Protein AF-A0A090KUH0-F1 (afdb_monomer_lite)

Radius of gyration: 27.78 Å; chains: 1; bounding box: 54×41×96 Å

Sequence (218 aa):
MDINNLWNNLLSKGLSLGIPYDTIKLAKKVAYNLLAEDEDWTKSQLEEKKKTHGENFWITNNSEHCYCFYYTNTAFRNIQTINPSWPKDINKLKIFIIGEINLLYKTWYYYNKYQKLERESNEEHQKMRNELRSKKKSKFEKNQNGNKKNFKEKSDKRNRNNNYKEEMELFNRLQQYSRKTDTITFLKNAHKNRIDCLLSKIMQMLSYLVGVISFIKI

pLDDT: mean 76.11, std 16.21, range [40.81, 95.12]

Structure (mmCIF, N/CA/C/O backbone):
data_AF-A0A090KUH0-F1
#
_entry.id   AF-A0A090KUH0-F1
#
loop_
_atom_site.group_PDB
_atom_site.id
_atom_site.type_symbol
_atom_site.label_atom_id
_atom_site.label_alt_id
_atom_site.label_comp_id
_atom_site.label_asym_id
_atom_site.label_entity_id
_atom_site.label_seq_id
_atom_site.pdbx_PDB_ins_code
_atom_site.Cartn_x
_atom_site.Cartn_y
_atom_site.Cartn_z
_atom_site.occupancy
_atom_site.B_iso_or_equiv
_atom_site.auth_seq_id
_atom_site.auth_comp_id
_atom_site.auth_asym_id
_atom_site.auth_atom_id
_atom_site.pdbx_PDB_model_num
ATOM 1 N N . MET A 1 1 ? -0.957 15.818 -18.437 1.00 54.94 1 MET A N 1
ATOM 2 C CA . MET A 1 1 ? -1.158 14.368 -18.645 1.00 54.94 1 MET A CA 1
ATOM 3 C C . MET A 1 1 ? -1.509 13.771 -17.296 1.00 54.94 1 MET A C 1
ATOM 5 O O . MET A 1 1 ? -0.760 14.010 -16.360 1.00 54.94 1 MET A O 1
ATOM 9 N N . ASP A 1 2 ? -2.650 13.093 -17.177 1.00 75.81 2 ASP A N 1
ATOM 10 C CA . ASP A 1 2 ? -3.046 12.411 -15.936 1.00 75.81 2 ASP A CA 1
ATOM 11 C C . ASP A 1 2 ? -1.987 11.370 -15.532 1.00 75.81 2 ASP A C 1
ATOM 13 O O . ASP A 1 2 ? -1.435 10.663 -16.382 1.00 75.81 2 ASP A O 1
ATOM 17 N N . ILE A 1 3 ? -1.688 11.303 -14.237 1.00 75.50 3 ILE A N 1
ATOM 18 C CA . ILE A 1 3 ? -0.659 10.442 -13.668 1.00 75.50 3 ILE A CA 1
ATOM 19 C C . ILE A 1 3 ? -0.967 8.955 -13.870 1.00 75.50 3 ILE A C 1
ATOM 21 O O . ILE A 1 3 ? -0.060 8.172 -14.155 1.00 75.50 3 ILE A O 1
ATOM 25 N N . ASN A 1 4 ? -2.247 8.575 -13.839 1.00 79.75 4 ASN A N 1
ATOM 26 C CA . ASN A 1 4 ? -2.672 7.204 -14.118 1.00 79.75 4 ASN A CA 1
ATOM 27 C C . ASN A 1 4 ? -2.435 6.842 -15.592 1.00 79.75 4 ASN A C 1
ATOM 29 O O . ASN A 1 4 ? -1.947 5.754 -15.909 1.00 79.75 4 ASN A O 1
ATOM 33 N N . ASN A 1 5 ? -2.706 7.780 -16.504 1.00 83.69 5 ASN A N 1
ATOM 34 C CA . ASN A 1 5 ? -2.414 7.615 -17.927 1.00 83.69 5 ASN A CA 1
ATOM 35 C C . ASN A 1 5 ? -0.907 7.524 -18.193 1.00 83.69 5 ASN A C 1
ATOM 37 O O . ASN A 1 5 ? -0.473 6.682 -18.980 1.00 83.69 5 ASN A O 1
ATOM 41 N N . LEU A 1 6 ? -0.094 8.340 -17.515 1.00 85.50 6 LEU A N 1
ATOM 42 C CA . LEU A 1 6 ? 1.363 8.238 -17.588 1.00 85.50 6 LEU A CA 1
ATOM 43 C C . LEU A 1 6 ? 1.841 6.860 -17.114 1.00 85.50 6 LEU A C 1
ATOM 45 O O . LEU A 1 6 ? 2.583 6.193 -17.832 1.00 85.50 6 LEU A O 1
ATOM 49 N N . TRP A 1 7 ? 1.372 6.405 -15.953 1.00 89.00 7 TRP A N 1
ATOM 50 C CA . TRP A 1 7 ? 1.707 5.094 -15.402 1.00 89.00 7 TRP A CA 1
ATOM 51 C C . TRP A 1 7 ? 1.364 3.948 -16.360 1.00 89.00 7 TRP A C 1
ATOM 53 O O . TRP A 1 7 ? 2.219 3.118 -16.680 1.00 89.00 7 TRP A O 1
ATOM 63 N N . ASN A 1 8 ? 0.136 3.928 -16.881 1.00 88.31 8 ASN A N 1
ATOM 64 C CA . ASN A 1 8 ? -0.312 2.900 -17.817 1.00 88.31 8 ASN A CA 1
ATOM 65 C C . ASN A 1 8 ? 0.517 2.896 -19.106 1.00 88.31 8 ASN A C 1
ATOM 67 O O . ASN A 1 8 ? 0.916 1.828 -19.581 1.00 88.31 8 ASN A O 1
ATOM 71 N N . ASN A 1 9 ? 0.843 4.079 -19.629 1.00 90.75 9 ASN A N 1
ATOM 72 C CA . ASN A 1 9 ? 1.688 4.219 -20.809 1.00 90.75 9 ASN A CA 1
ATOM 73 C C . ASN A 1 9 ? 3.118 3.732 -20.555 1.00 90.75 9 ASN A C 1
ATOM 75 O O . ASN A 1 9 ? 3.675 3.014 -21.385 1.00 90.75 9 ASN A O 1
ATOM 79 N N . LEU A 1 10 ? 3.709 4.069 -19.407 1.00 91.31 10 LEU A N 1
ATOM 80 C CA . LEU A 1 10 ? 5.048 3.616 -19.027 1.00 91.31 10 LEU A CA 1
ATOM 81 C C . LEU A 1 10 ? 5.114 2.097 -18.864 1.00 91.31 10 LEU A C 1
ATOM 83 O O . LEU A 1 10 ? 6.053 1.478 -19.357 1.00 91.31 10 LEU A O 1
ATOM 87 N N . LEU A 1 11 ? 4.110 1.482 -18.239 1.00 91.81 11 LEU A N 1
ATOM 88 C CA . LEU A 1 11 ? 4.031 0.026 -18.113 1.00 91.81 11 LEU A CA 1
ATOM 89 C C . LEU A 1 11 ? 3.843 -0.667 -19.467 1.00 91.81 11 LEU A C 1
ATOM 91 O O . LEU A 1 11 ? 4.476 -1.691 -19.727 1.00 91.81 11 LEU A O 1
ATOM 95 N N . SER A 1 12 ? 3.008 -0.103 -20.346 1.00 90.69 12 SER A N 1
ATOM 96 C CA . SER A 1 12 ? 2.827 -0.612 -21.710 1.00 90.69 12 SER A CA 1
ATOM 97 C C . SER A 1 12 ? 4.127 -0.541 -22.510 1.00 90.69 12 SER A C 1
ATOM 99 O O . SER A 1 12 ? 4.498 -1.497 -23.190 1.00 90.69 12 SER A O 1
ATOM 101 N N . LYS A 1 13 ? 4.869 0.565 -22.392 1.00 90.31 13 LYS A N 1
ATOM 102 C CA . LYS A 1 13 ? 6.195 0.688 -23.002 1.00 90.31 13 LYS A CA 1
ATOM 103 C C . LYS A 1 13 ? 7.190 -0.279 -22.362 1.00 90.31 13 LYS A C 1
ATOM 105 O O . LYS A 1 13 ? 7.912 -0.949 -23.088 1.00 90.31 13 LYS A O 1
ATOM 110 N N . GLY A 1 14 ? 7.182 -0.440 -21.041 1.00 88.25 14 GLY A N 1
ATOM 111 C CA . GLY A 1 14 ? 8.014 -1.415 -20.331 1.00 88.25 14 GLY A CA 1
ATOM 112 C C . GLY A 1 14 ? 7.879 -2.837 -20.886 1.00 88.25 14 GLY A C 1
ATOM 113 O O . GLY A 1 14 ? 8.891 -3.503 -21.101 1.00 88.25 14 GLY A O 1
ATOM 114 N N . LEU A 1 15 ? 6.652 -3.256 -21.216 1.00 89.44 15 LEU A N 1
ATOM 115 C CA . LEU A 1 15 ? 6.383 -4.526 -21.898 1.00 89.44 15 LEU A CA 1
ATOM 116 C C . LEU A 1 15 ? 7.101 -4.613 -23.253 1.00 89.44 15 LEU A C 1
ATOM 118 O O . LEU A 1 15 ? 7.852 -5.554 -23.495 1.00 89.44 15 LEU A O 1
ATOM 122 N N . SER A 1 16 ? 6.923 -3.604 -24.114 1.00 87.75 16 SER A N 1
ATOM 123 C CA . SER A 1 16 ? 7.575 -3.556 -25.436 1.00 87.75 16 SER A CA 1
ATOM 124 C C . SER A 1 16 ? 9.107 -3.530 -25.359 1.00 87.75 16 SER A C 1
ATOM 126 O O . SER A 1 16 ? 9.789 -3.879 -26.316 1.00 87.75 16 SER A O 1
ATOM 128 N N . LEU A 1 17 ? 9.651 -3.141 -24.205 1.00 86.75 17 LEU A N 1
ATOM 129 C CA . LEU A 1 17 ? 11.082 -3.054 -23.937 1.00 86.75 17 LEU A CA 1
ATOM 130 C C . LEU A 1 17 ? 11.645 -4.321 -23.271 1.00 86.75 17 LEU A C 1
ATOM 132 O O . LEU A 1 17 ? 12.836 -4.363 -22.953 1.00 86.75 17 LEU A O 1
ATOM 136 N N . GLY A 1 18 ? 10.829 -5.364 -23.093 1.00 87.38 18 GLY A N 1
ATOM 137 C CA . GLY A 1 18 ? 11.257 -6.678 -22.612 1.00 87.38 18 GLY A CA 1
ATOM 138 C C . GLY A 1 18 ? 11.123 -6.896 -21.103 1.00 87.38 18 GLY A C 1
ATOM 139 O O . GLY A 1 18 ? 11.719 -7.833 -20.579 1.00 87.38 18 GLY A O 1
ATOM 140 N N . ILE A 1 19 ? 10.362 -6.060 -20.386 1.00 92.44 19 ILE A N 1
ATOM 141 C CA . ILE A 1 19 ? 9.959 -6.385 -19.009 1.00 92.44 19 ILE A CA 1
ATOM 142 C C . ILE A 1 19 ? 8.863 -7.465 -19.073 1.00 92.44 19 ILE A C 1
ATOM 144 O O . ILE A 1 19 ? 7.877 -7.269 -19.788 1.00 92.44 19 ILE A O 1
ATOM 148 N N . PRO A 1 20 ? 8.988 -8.581 -18.327 1.00 94.62 20 PRO A N 1
ATOM 149 C CA . PRO A 1 20 ? 8.014 -9.665 -18.362 1.00 94.62 20 PRO A CA 1
ATOM 150 C C . PRO A 1 20 ? 6.588 -9.202 -18.053 1.00 94.62 20 PRO A C 1
ATOM 152 O O . PRO A 1 20 ? 6.346 -8.406 -17.140 1.00 94.62 20 PRO A O 1
ATOM 155 N N . TYR A 1 21 ? 5.625 -9.759 -18.785 1.00 94.06 21 TYR A N 1
ATOM 156 C CA . TYR A 1 21 ? 4.211 -9.418 -18.645 1.00 94.06 21 TYR A CA 1
ATOM 157 C C . TYR A 1 21 ? 3.672 -9.657 -17.230 1.00 94.06 21 TYR A C 1
ATOM 159 O O . TYR A 1 21 ? 2.949 -8.813 -16.699 1.00 94.06 21 TYR A O 1
ATOM 167 N N . ASP A 1 22 ? 4.064 -10.759 -16.590 1.00 94.12 22 ASP A N 1
ATOM 168 C CA . ASP A 1 22 ? 3.635 -11.073 -15.225 1.00 94.12 22 ASP A CA 1
ATOM 169 C C . ASP A 1 22 ? 4.145 -10.043 -14.215 1.00 94.12 22 ASP A C 1
ATOM 171 O O . ASP A 1 22 ? 3.408 -9.627 -13.322 1.00 94.12 22 ASP A O 1
ATOM 175 N N . THR A 1 23 ? 5.364 -9.536 -14.403 1.00 93.44 23 THR A N 1
ATOM 176 C CA . THR A 1 23 ? 5.900 -8.435 -13.597 1.00 93.44 23 THR A CA 1
ATOM 177 C C . THR A 1 23 ? 5.060 -7.170 -13.787 1.00 93.44 23 THR A C 1
ATOM 179 O O . THR A 1 23 ? 4.613 -6.573 -12.809 1.00 93.44 23 THR A O 1
ATOM 182 N N . ILE A 1 24 ? 4.747 -6.792 -15.030 1.00 92.50 24 ILE A N 1
ATOM 183 C CA . ILE A 1 24 ? 3.871 -5.643 -15.313 1.00 92.50 24 ILE A CA 1
ATOM 184 C C . ILE A 1 24 ? 2.483 -5.820 -14.674 1.00 92.50 24 ILE A C 1
ATOM 186 O O . ILE A 1 24 ? 1.943 -4.871 -14.099 1.00 92.50 24 ILE A O 1
ATOM 190 N N . LYS A 1 25 ? 1.911 -7.030 -14.712 1.00 93.94 25 LYS A N 1
ATOM 191 C CA . LYS A 1 25 ? 0.640 -7.352 -14.046 1.00 93.94 25 LYS A CA 1
ATOM 192 C C . LYS A 1 25 ? 0.696 -7.121 -12.537 1.00 93.94 25 LYS A C 1
ATOM 194 O O . LYS A 1 25 ? -0.260 -6.572 -11.991 1.00 93.94 25 LYS A O 1
ATOM 199 N N . LEU A 1 26 ? 1.787 -7.496 -11.864 1.00 93.31 26 LEU A N 1
ATOM 200 C CA . LEU A 1 26 ? 1.946 -7.248 -10.425 1.00 93.31 26 LEU A CA 1
ATOM 201 C C . LEU A 1 26 ? 1.923 -5.749 -10.107 1.00 93.31 26 LEU A C 1
ATOM 203 O O . LEU A 1 26 ? 1.206 -5.333 -9.198 1.00 93.31 26 LEU A O 1
ATOM 207 N N . ALA A 1 27 ? 2.643 -4.936 -10.884 1.00 91.44 27 ALA A N 1
ATOM 208 C CA . ALA A 1 27 ? 2.658 -3.485 -10.709 1.00 91.44 27 ALA A CA 1
ATOM 209 C C . ALA A 1 27 ? 1.260 -2.868 -10.903 1.00 91.44 27 ALA A C 1
ATOM 211 O O . ALA A 1 27 ? 0.811 -2.078 -10.071 1.00 91.44 27 ALA A O 1
ATOM 212 N N . LYS A 1 28 ? 0.536 -3.283 -11.957 1.00 91.06 28 LYS A N 1
ATOM 213 C CA . LYS A 1 28 ? -0.855 -2.856 -12.198 1.00 91.06 28 LYS A CA 1
ATOM 214 C C . LYS A 1 28 ? -1.779 -3.248 -11.052 1.00 91.06 28 LYS A C 1
ATOM 216 O O . LYS A 1 28 ? -2.569 -2.426 -10.607 1.00 91.06 28 LYS A O 1
ATOM 221 N N . LYS A 1 29 ? -1.659 -4.484 -10.560 1.00 92.00 29 LYS A N 1
ATOM 222 C CA . LYS A 1 29 ? -2.475 -4.999 -9.456 1.00 92.00 29 LYS A CA 1
ATOM 223 C C . LYS A 1 29 ? -2.309 -4.158 -8.192 1.00 92.00 29 LYS A C 1
ATOM 225 O O . LYS A 1 29 ? -3.306 -3.815 -7.569 1.00 92.00 29 LYS A O 1
ATOM 230 N N . VAL A 1 30 ? -1.074 -3.821 -7.814 1.00 90.38 30 VAL A N 1
ATOM 231 C CA . VAL A 1 30 ? -0.824 -2.996 -6.621 1.00 90.38 30 VAL A CA 1
ATOM 232 C C . VAL A 1 30 ? -1.420 -1.599 -6.794 1.00 90.38 30 VAL A C 1
ATOM 234 O O . VAL A 1 30 ? -2.179 -1.169 -5.933 1.00 90.38 30 VAL A O 1
ATOM 237 N N . ALA A 1 31 ? -1.150 -0.930 -7.919 1.00 87.62 31 ALA A N 1
ATOM 238 C CA . ALA A 1 31 ? -1.683 0.406 -8.188 1.00 87.62 31 ALA A CA 1
ATOM 239 C C . ALA A 1 31 ? -3.223 0.435 -8.196 1.00 87.62 31 ALA A C 1
ATOM 241 O O . ALA A 1 31 ? -3.824 1.301 -7.572 1.00 87.62 31 ALA A O 1
ATOM 242 N N . TYR A 1 32 ? -3.868 -0.544 -8.837 1.00 87.56 32 TYR A N 1
ATOM 243 C CA . TYR A 1 32 ? -5.328 -0.646 -8.856 1.00 87.56 32 TYR A CA 1
ATOM 244 C C . TYR A 1 32 ? -5.923 -0.838 -7.455 1.00 87.56 32 TYR A C 1
ATOM 246 O O . TYR A 1 32 ? -6.888 -0.174 -7.100 1.00 87.56 32 TYR A O 1
ATOM 254 N N . ASN A 1 33 ? -5.333 -1.706 -6.628 1.00 86.75 33 ASN A N 1
ATOM 255 C CA . ASN A 1 33 ? -5.853 -1.944 -5.280 1.00 86.75 33 ASN A CA 1
ATOM 256 C C . ASN A 1 33 ? -5.684 -0.731 -4.357 1.00 86.75 33 ASN A C 1
ATOM 258 O O . ASN A 1 33 ? -6.528 -0.509 -3.497 1.00 86.75 33 ASN A O 1
ATOM 262 N N . LEU A 1 34 ? -4.615 0.051 -4.531 1.00 85.00 34 LEU A N 1
ATOM 263 C CA . LEU A 1 34 ? -4.444 1.318 -3.814 1.00 85.00 34 LEU A CA 1
ATOM 264 C C . LEU A 1 34 ? -5.497 2.340 -4.248 1.00 85.00 34 LEU A C 1
ATOM 266 O O . LEU A 1 34 ? -6.081 3.000 -3.399 1.00 85.00 34 LEU A O 1
ATOM 270 N N . LEU A 1 35 ? -5.788 2.422 -5.550 1.00 83.19 35 LEU A N 1
ATOM 271 C CA . LEU A 1 35 ? -6.861 3.275 -6.059 1.00 83.19 35 LEU A CA 1
ATOM 272 C C . LEU A 1 35 ? -8.224 2.876 -5.470 1.00 83.19 35 LEU A C 1
ATOM 274 O O . LEU A 1 35 ? -8.955 3.735 -4.989 1.00 83.19 35 LEU A O 1
ATOM 278 N N . ALA A 1 36 ? -8.535 1.579 -5.446 1.00 84.19 36 ALA A N 1
ATOM 279 C CA . ALA A 1 36 ? -9.772 1.071 -4.855 1.00 84.19 36 ALA A CA 1
ATOM 280 C C . ALA A 1 36 ? -9.864 1.369 -3.344 1.00 84.19 36 ALA A C 1
ATOM 282 O O . ALA A 1 36 ? -10.909 1.807 -2.868 1.00 84.19 36 ALA A O 1
ATOM 283 N N . GLU A 1 37 ? -8.768 1.199 -2.587 1.00 81.31 37 GLU A N 1
ATOM 284 C CA . GLU A 1 37 ? -8.715 1.577 -1.163 1.00 81.31 37 GLU A CA 1
ATOM 285 C C . GLU A 1 37 ? -9.026 3.068 -0.966 1.00 81.31 37 GLU A C 1
ATOM 287 O O . GLU A 1 37 ? -9.749 3.449 -0.042 1.00 81.31 37 GLU A O 1
ATOM 292 N N . ASP A 1 38 ? -8.491 3.914 -1.841 1.00 77.00 38 ASP A N 1
ATOM 293 C CA . ASP A 1 38 ? -8.691 5.354 -1.787 1.00 77.00 38 ASP A CA 1
ATOM 294 C C . ASP A 1 38 ? -10.138 5.747 -2.085 1.00 77.00 38 ASP A C 1
ATOM 296 O O . ASP A 1 38 ? -10.695 6.599 -1.390 1.00 77.00 38 ASP A O 1
ATOM 300 N N . GLU A 1 39 ? -10.759 5.119 -3.082 1.00 77.69 39 GLU A N 1
ATOM 301 C CA . GLU A 1 39 ? -12.171 5.312 -3.418 1.00 77.69 39 GLU A CA 1
ATOM 302 C C . GLU A 1 39 ? -13.091 4.904 -2.260 1.00 77.69 39 GLU A C 1
ATOM 304 O O . GLU A 1 39 ? -14.012 5.645 -1.906 1.00 77.69 39 GLU A O 1
ATOM 309 N N . ASP A 1 40 ? -12.828 3.764 -1.621 1.00 81.62 40 ASP A N 1
ATOM 310 C CA . ASP A 1 40 ? -13.631 3.279 -0.493 1.00 81.62 40 ASP A CA 1
ATOM 311 C C . ASP A 1 40 ? -13.478 4.161 0.753 1.00 81.62 40 ASP A C 1
ATOM 313 O O . ASP A 1 40 ? -14.464 4.479 1.432 1.00 81.62 40 ASP A O 1
ATOM 317 N N . TRP A 1 41 ? -12.257 4.624 1.034 1.00 79.88 41 TRP A N 1
ATOM 318 C CA . TRP A 1 41 ? -12.020 5.610 2.088 1.00 79.88 41 TRP A CA 1
ATOM 319 C C . TRP A 1 41 ? -12.766 6.919 1.804 1.00 79.88 41 TRP A C 1
ATOM 321 O O . TRP A 1 41 ? -13.424 7.465 2.690 1.00 79.88 41 TRP A O 1
ATOM 331 N N . THR A 1 42 ? -12.729 7.382 0.553 1.00 73.25 42 THR A N 1
ATOM 332 C CA . THR A 1 42 ? -13.419 8.599 0.108 1.00 73.25 42 THR A CA 1
ATOM 333 C C . THR A 1 42 ? -14.922 8.501 0.335 1.00 73.25 42 THR A C 1
ATOM 335 O O . THR A 1 42 ? -15.508 9.396 0.942 1.00 73.25 42 THR A O 1
ATOM 338 N N . LYS A 1 43 ? -15.548 7.394 -0.087 1.00 79.88 43 LYS A N 1
ATOM 339 C CA . LYS A 1 43 ? -16.977 7.132 0.150 1.00 79.88 43 LYS A CA 1
ATOM 340 C C . LYS A 1 43 ? -17.312 7.175 1.639 1.00 79.88 43 LYS A C 1
ATOM 342 O O . LYS A 1 43 ? -18.262 7.848 2.029 1.00 79.88 43 LYS A O 1
ATOM 347 N N . SER A 1 44 ? -16.487 6.536 2.468 1.00 79.88 44 SER A N 1
ATOM 348 C CA . SER A 1 44 ? -16.679 6.503 3.923 1.00 79.88 44 SER A CA 1
ATOM 349 C C . SER A 1 44 ? -16.633 7.906 4.546 1.00 79.88 44 SER A C 1
ATOM 351 O O . SER A 1 44 ? -17.475 8.249 5.373 1.00 79.88 44 SER A O 1
ATOM 353 N N . GLN A 1 45 ? -15.684 8.748 4.122 1.00 73.88 45 GLN A N 1
ATOM 354 C CA . GLN A 1 45 ? -15.579 10.135 4.591 1.00 73.88 45 GLN A CA 1
ATOM 355 C C . GLN A 1 45 ? -16.751 11.006 4.125 1.00 73.88 45 GLN A C 1
ATOM 357 O O . GLN A 1 45 ? -17.243 11.839 4.888 1.00 73.88 45 GLN A O 1
ATOM 362 N N . LEU A 1 46 ? -17.233 10.804 2.895 1.00 74.69 46 LEU A N 1
ATOM 363 C CA . LEU A 1 46 ? -18.422 11.494 2.391 1.00 74.69 46 LEU A CA 1
ATOM 364 C C . LEU A 1 46 ? -19.663 11.119 3.207 1.00 74.69 46 LEU A C 1
ATOM 366 O O . LEU A 1 46 ? -20.431 12.002 3.578 1.00 74.69 46 LEU A O 1
ATOM 370 N N . GLU A 1 47 ? -19.858 9.837 3.518 1.00 80.94 47 GLU A N 1
ATOM 371 C CA . GLU A 1 47 ? -20.969 9.380 4.360 1.00 80.94 47 GLU A CA 1
ATOM 372 C C . GLU A 1 47 ? -20.917 9.965 5.773 1.00 80.94 47 GLU A C 1
ATOM 374 O O . GLU A 1 47 ? -21.947 10.379 6.306 1.00 80.94 47 GLU A O 1
ATOM 379 N N . GLU A 1 48 ? -19.732 10.023 6.382 1.00 78.94 48 GLU A N 1
ATOM 380 C CA . GLU A 1 48 ? -19.540 10.626 7.701 1.00 78.94 48 GLU A CA 1
ATOM 381 C C . GLU A 1 48 ? -19.905 12.115 7.684 1.00 78.94 48 GLU A C 1
ATOM 383 O O . GLU A 1 48 ? -20.735 12.564 8.474 1.00 78.94 48 GLU A O 1
ATOM 388 N N . LYS A 1 49 ? -19.380 12.868 6.712 1.00 74.31 49 LYS A N 1
ATOM 389 C CA . LYS A 1 49 ? -19.697 14.291 6.556 1.00 74.31 49 LYS A CA 1
ATOM 390 C C . LYS A 1 49 ? -21.181 14.533 6.262 1.00 74.31 49 LYS A C 1
ATOM 392 O O . LYS A 1 49 ? -21.752 15.449 6.854 1.00 74.31 49 LYS A O 1
ATOM 397 N N . LYS A 1 50 ? -21.830 13.688 5.447 1.00 79.81 50 LYS A N 1
ATOM 398 C CA . LYS A 1 50 ? -23.292 13.725 5.238 1.00 79.81 50 LYS A CA 1
ATOM 399 C C . LYS A 1 50 ? -24.054 13.544 6.552 1.00 79.81 50 LYS A C 1
ATOM 401 O O . LYS A 1 50 ? -25.009 14.272 6.800 1.00 79.81 50 LYS A O 1
ATOM 406 N N . LYS A 1 51 ? -23.644 12.596 7.403 1.00 81.94 51 LYS A N 1
ATOM 407 C CA . LYS A 1 51 ? -24.293 12.362 8.706 1.00 81.94 51 LYS A CA 1
ATOM 408 C C . LYS A 1 51 ? -24.138 13.553 9.649 1.00 81.94 51 LYS A C 1
ATOM 410 O O . LYS A 1 51 ? -25.079 13.876 10.365 1.00 81.94 51 LYS A O 1
ATOM 415 N N . THR A 1 52 ? -22.974 14.197 9.656 1.00 78.00 52 THR A N 1
ATOM 416 C CA . THR A 1 52 ? -22.684 15.308 10.576 1.00 78.00 52 THR A CA 1
ATOM 417 C C . THR A 1 52 ? -23.290 16.636 10.124 1.00 78.00 52 THR A C 1
ATOM 419 O O . THR A 1 52 ? -23.715 17.424 10.964 1.00 78.00 52 THR A O 1
ATOM 422 N N . HIS A 1 53 ? -23.329 16.899 8.817 1.00 76.19 53 HIS A N 1
ATOM 423 C CA . HIS A 1 53 ? -23.645 18.225 8.271 1.00 76.19 53 HIS A CA 1
ATOM 424 C C . HIS A 1 53 ? -24.871 18.244 7.338 1.00 76.19 53 HIS A C 1
ATOM 426 O O . HIS A 1 53 ? -25.220 19.295 6.805 1.00 76.19 53 HIS A O 1
ATOM 432 N N . GLY A 1 54 ? -25.539 17.102 7.148 1.00 76.50 54 GLY A N 1
ATOM 433 C CA . GLY A 1 54 ? -26.681 16.951 6.247 1.00 76.50 54 GLY A CA 1
ATOM 434 C C . GLY A 1 54 ? -26.280 16.723 4.785 1.00 76.50 54 GLY A C 1
ATOM 435 O O . GLY A 1 54 ? -25.115 16.818 4.403 1.00 76.50 54 GLY A O 1
ATOM 436 N N . GLU A 1 55 ? -27.263 16.418 3.936 1.00 74.00 55 GLU A N 1
ATOM 437 C CA . GLU A 1 55 ? -27.032 16.042 2.531 1.00 74.00 55 GLU A CA 1
ATOM 438 C C . GLU A 1 55 ? -26.482 17.168 1.649 1.00 74.00 55 GLU A C 1
ATOM 440 O O . GLU A 1 55 ? -25.969 16.883 0.574 1.00 74.00 55 GLU A O 1
ATOM 445 N N . ASN A 1 56 ? -26.551 18.424 2.099 1.00 69.31 56 ASN A N 1
ATOM 446 C CA . ASN A 1 56 ? -26.144 19.610 1.338 1.00 69.31 56 ASN A CA 1
ATOM 447 C C . ASN A 1 56 ? -24.871 20.273 1.882 1.00 69.31 56 ASN A C 1
ATOM 449 O O . ASN A 1 56 ? -24.609 21.437 1.581 1.00 69.31 56 ASN A O 1
ATOM 453 N N . PHE A 1 57 ? -24.061 19.546 2.660 1.00 68.75 57 PHE A N 1
ATOM 454 C CA . PHE A 1 57 ? -22.885 20.120 3.323 1.00 68.75 57 PHE A CA 1
ATOM 455 C C . PHE A 1 57 ? -21.858 20.737 2.360 1.00 68.75 57 PHE A C 1
ATOM 457 O O . PHE A 1 57 ? -21.133 21.653 2.737 1.00 68.75 57 PHE A O 1
ATOM 464 N N . TRP A 1 58 ? -21.821 20.267 1.111 1.00 61.06 58 TRP A N 1
ATOM 465 C CA . TRP A 1 58 ? -20.996 20.806 0.021 1.00 61.06 58 TRP A CA 1
ATOM 466 C C . TRP A 1 58 ? -21.436 22.187 -0.473 1.00 61.06 58 TRP A C 1
ATOM 468 O O . TRP A 1 58 ? -20.626 22.885 -1.070 1.00 61.06 58 TRP A O 1
ATOM 478 N N . ILE A 1 59 ? -22.699 22.571 -0.256 1.00 60.12 59 ILE A N 1
ATOM 479 C CA . ILE A 1 59 ? -23.269 23.858 -0.693 1.00 60.12 59 ILE A CA 1
ATOM 480 C C . ILE A 1 59 ? -23.175 24.896 0.431 1.00 60.12 59 ILE A C 1
ATOM 482 O O . ILE A 1 59 ? -23.006 26.085 0.176 1.00 60.12 59 ILE A O 1
ATOM 486 N N . THR A 1 60 ? -23.298 24.460 1.686 1.00 55.25 60 THR A N 1
ATOM 487 C CA . THR A 1 60 ? -23.431 25.358 2.841 1.00 55.25 60 THR A CA 1
ATOM 488 C C . THR A 1 60 ? -22.112 25.675 3.543 1.00 55.25 60 THR A C 1
ATOM 490 O O . THR A 1 60 ? -22.081 26.581 4.370 1.00 55.25 60 THR A O 1
ATOM 493 N N . ASN A 1 61 ? -21.027 24.955 3.240 1.00 51.38 61 ASN A N 1
ATOM 494 C CA . ASN A 1 61 ? -19.749 25.074 3.946 1.00 51.38 61 ASN A CA 1
ATOM 495 C C . ASN A 1 61 ? -18.616 25.525 3.000 1.00 51.38 61 ASN A C 1
ATOM 497 O O . ASN A 1 61 ? -17.648 24.805 2.765 1.00 51.38 61 ASN A O 1
ATOM 501 N N . ASN A 1 62 ? -18.746 26.736 2.441 1.00 53.50 62 ASN A N 1
ATOM 502 C CA . ASN A 1 62 ? -17.793 27.323 1.480 1.00 53.50 62 ASN A CA 1
ATOM 503 C C . ASN A 1 62 ? -16.380 27.574 2.051 1.00 53.50 62 ASN A C 1
ATOM 505 O O . ASN A 1 62 ? -15.448 27.822 1.291 1.00 53.50 62 ASN A O 1
ATOM 509 N N . SER A 1 63 ? -16.194 27.520 3.374 1.00 54.34 63 SER A N 1
ATOM 510 C CA . SER A 1 63 ? -14.884 27.680 4.025 1.00 54.34 63 SER A CA 1
ATOM 511 C C . SER A 1 63 ? -14.159 26.358 4.304 1.00 54.34 63 SER A C 1
ATOM 513 O O . SER A 1 63 ? -12.947 26.366 4.501 1.00 54.34 63 SER A O 1
ATOM 515 N N . GLU A 1 64 ? -14.865 25.222 4.284 1.00 52.53 64 GLU A N 1
ATOM 516 C CA . GLU A 1 64 ? -14.294 23.875 4.413 1.00 52.53 64 GLU A CA 1
ATOM 517 C C . GLU A 1 64 ? -14.479 23.103 3.102 1.00 52.53 64 GLU A C 1
ATOM 519 O O . GLU A 1 64 ? -15.089 22.033 3.049 1.00 52.53 64 GLU A O 1
ATOM 524 N N . HIS A 1 65 ? -13.921 23.617 2.007 1.00 53.47 65 HIS A N 1
ATOM 525 C CA . HIS A 1 65 ? -13.595 22.738 0.893 1.00 53.47 65 HIS A CA 1
ATOM 526 C C . HIS A 1 65 ? -12.657 21.657 1.443 1.00 53.47 65 HIS A C 1
ATOM 528 O O . HIS A 1 65 ? -11.499 21.935 1.753 1.00 53.47 65 HIS A O 1
ATOM 534 N N . CYS A 1 66 ? -13.165 20.438 1.645 1.00 53.47 66 CYS A N 1
ATOM 535 C CA . CYS A 1 66 ? -12.364 19.329 2.151 1.00 53.47 66 CYS A CA 1
ATOM 536 C C . CYS A 1 66 ? -11.252 19.043 1.131 1.00 53.47 66 CYS A C 1
ATOM 538 O O . CYS A 1 66 ? -11.449 18.287 0.182 1.00 53.47 66 CYS A O 1
ATOM 540 N N . TYR A 1 67 ? -10.071 19.635 1.341 1.00 50.91 67 TYR A N 1
ATOM 541 C CA . TYR A 1 67 ? -8.846 19.396 0.567 1.00 50.91 67 TYR A CA 1
ATOM 542 C C . TYR A 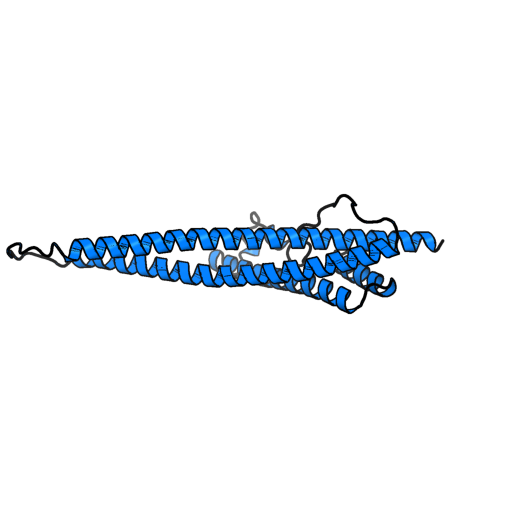1 67 ? -8.569 17.897 0.386 1.00 50.91 67 TYR A C 1
ATOM 544 O O . TYR A 1 67 ? -8.060 17.465 -0.645 1.00 50.91 67 TYR A O 1
ATOM 552 N N . CYS A 1 68 ? -9.005 17.099 1.362 1.00 49.09 68 CYS A N 1
ATOM 553 C CA . CYS A 1 68 ? -9.019 15.644 1.368 1.00 49.09 68 CYS A CA 1
ATOM 554 C C . CYS A 1 68 ? -9.647 14.997 0.118 1.00 49.09 68 CYS A C 1
ATOM 556 O O . CYS A 1 68 ? -9.239 13.894 -0.220 1.00 49.09 68 CYS A O 1
ATOM 558 N N . PHE A 1 69 ? -10.596 15.653 -0.566 1.00 54.34 69 PHE A N 1
ATOM 559 C CA . PHE A 1 69 ? -11.299 15.124 -1.747 1.00 54.34 69 PHE A CA 1
ATOM 560 C C . PHE A 1 69 ? -10.703 15.561 -3.092 1.00 54.34 69 PHE A C 1
ATOM 562 O O . PHE A 1 69 ? -11.087 15.029 -4.125 1.00 54.34 69 PHE A O 1
ATOM 569 N N . TYR A 1 70 ? -9.762 16.508 -3.112 1.00 50.41 70 TYR A N 1
ATOM 570 C CA . TYR A 1 70 ? -9.113 16.934 -4.361 1.00 50.41 70 TYR A CA 1
ATOM 571 C C . TYR A 1 70 ? -7.944 16.023 -4.768 1.00 50.41 70 TYR A C 1
ATOM 573 O O . TYR A 1 70 ? -7.494 16.074 -5.910 1.00 50.41 70 TYR A O 1
ATOM 581 N N . TYR A 1 71 ? -7.473 15.172 -3.851 1.00 50.28 71 TYR A N 1
ATOM 582 C CA . TYR A 1 71 ? -6.382 14.213 -4.074 1.00 50.28 71 TYR A CA 1
ATOM 583 C C . TYR A 1 71 ? -6.855 12.753 -4.143 1.00 50.28 71 TYR A C 1
ATOM 585 O O . TYR A 1 71 ? -6.039 11.829 -4.151 1.00 50.28 71 TYR A O 1
ATOM 593 N N . THR A 1 72 ? -8.166 12.522 -4.178 1.00 54.03 72 THR A N 1
ATOM 594 C CA . THR A 1 72 ? -8.750 11.194 -4.382 1.00 54.03 72 THR A CA 1
ATOM 595 C C . THR A 1 72 ? -8.760 10.899 -5.885 1.00 54.03 72 THR A C 1
ATOM 597 O O . THR A 1 72 ? -8.890 11.822 -6.685 1.00 54.03 72 THR A O 1
ATOM 600 N N . ASN A 1 73 ? -8.575 9.632 -6.279 1.00 54.62 73 ASN A N 1
ATOM 601 C CA . ASN A 1 73 ? -8.445 9.120 -7.665 1.00 54.62 73 ASN A CA 1
ATOM 602 C C . ASN A 1 73 ? -7.015 8.851 -8.177 1.00 54.62 73 ASN A C 1
ATOM 604 O O . ASN A 1 73 ? -6.811 8.657 -9.379 1.00 54.62 73 ASN A O 1
ATOM 608 N N . THR A 1 74 ? -6.008 8.777 -7.305 1.00 57.41 74 THR A N 1
ATOM 609 C CA . THR A 1 74 ? -4.686 8.288 -7.719 1.00 57.41 74 THR A CA 1
ATOM 610 C C . THR A 1 74 ? -3.998 7.467 -6.639 1.00 57.41 74 THR A C 1
ATOM 612 O O . THR A 1 74 ? -3.868 7.900 -5.500 1.00 57.41 74 THR A O 1
ATOM 615 N N . ALA A 1 75 ? -3.457 6.311 -7.036 1.00 59.62 75 ALA A N 1
ATOM 616 C CA . ALA A 1 75 ? -2.558 5.507 -6.206 1.00 59.62 75 ALA A CA 1
ATOM 617 C C . ALA A 1 75 ? -1.209 6.206 -5.930 1.00 59.62 75 ALA A C 1
ATOM 619 O O . ALA A 1 75 ? -0.384 5.700 -5.173 1.00 59.62 75 ALA A O 1
ATOM 620 N N . PHE A 1 76 ? -0.966 7.358 -6.564 1.00 65.19 76 PHE A N 1
ATOM 621 C CA . PHE A 1 76 ? 0.278 8.118 -6.529 1.00 65.19 76 PHE A CA 1
ATOM 622 C C . PHE A 1 76 ? 0.147 9.392 -5.687 1.00 65.19 76 PHE A C 1
ATOM 624 O O . PHE A 1 76 ? 0.482 10.486 -6.139 1.00 65.19 76 PHE A O 1
ATOM 631 N N . ARG A 1 77 ? -0.353 9.254 -4.456 1.00 61.16 77 ARG A N 1
ATOM 632 C CA . ARG A 1 77 ? -0.593 10.380 -3.533 1.00 61.16 77 ARG A CA 1
ATOM 633 C C . ARG A 1 77 ? 0.666 11.190 -3.220 1.00 61.16 77 ARG A C 1
ATOM 635 O O . ARG A 1 77 ? 0.592 12.403 -3.079 1.00 61.16 77 ARG A O 1
ATOM 642 N N . ASN A 1 78 ? 1.813 10.514 -3.139 1.00 64.94 78 ASN A N 1
ATOM 643 C CA . ASN A 1 78 ? 3.098 11.094 -2.754 1.00 64.94 78 ASN A CA 1
ATOM 644 C C . ASN A 1 78 ? 4.197 10.705 -3.749 1.00 64.94 78 ASN A C 1
ATOM 646 O O . ASN A 1 78 ? 5.096 9.928 -3.417 1.00 6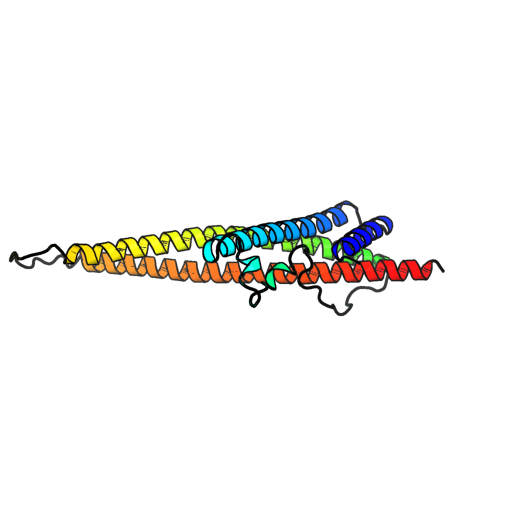4.94 78 ASN A O 1
ATOM 650 N N . ILE A 1 79 ? 4.141 11.226 -4.979 1.00 66.25 79 ILE A N 1
ATOM 651 C CA . ILE A 1 79 ? 5.271 11.057 -5.901 1.00 66.25 79 ILE A CA 1
ATOM 652 C C . ILE A 1 79 ? 6.440 11.884 -5.391 1.00 66.25 79 ILE A C 1
ATOM 654 O O . ILE A 1 79 ? 6.414 13.111 -5.425 1.00 66.25 79 ILE A O 1
ATOM 658 N N . GLN A 1 80 ? 7.479 11.198 -4.935 1.00 67.25 80 GLN A N 1
ATOM 659 C CA . GLN A 1 80 ? 8.709 11.836 -4.487 1.00 67.25 80 GLN A CA 1
ATOM 660 C C . GLN A 1 80 ? 9.731 11.829 -5.615 1.00 67.25 80 GLN A C 1
ATOM 662 O O . GLN A 1 80 ? 9.913 10.812 -6.288 1.00 67.25 80 GLN A O 1
ATOM 667 N N . THR A 1 81 ? 10.450 12.933 -5.797 1.00 70.62 81 THR A N 1
ATOM 668 C CA . THR A 1 81 ? 11.673 12.936 -6.604 1.00 70.62 81 THR A CA 1
ATOM 669 C C . THR A 1 81 ? 12.700 12.054 -5.903 1.00 70.62 81 THR A C 1
ATOM 671 O O . THR A 1 81 ? 13.043 12.303 -4.749 1.00 70.62 81 THR A O 1
ATOM 674 N N . ILE A 1 82 ? 13.164 10.995 -6.567 1.00 69.00 82 ILE A N 1
ATOM 675 C CA . ILE A 1 82 ? 14.120 10.055 -5.982 1.00 69.00 82 ILE A CA 1
ATOM 676 C C . ILE A 1 82 ? 15.458 10.285 -6.664 1.00 69.00 82 ILE A C 1
ATOM 678 O O . ILE A 1 82 ? 15.541 10.331 -7.889 1.00 69.00 82 ILE A O 1
ATOM 682 N N . ASN A 1 83 ? 16.520 10.404 -5.868 1.00 71.12 83 ASN A N 1
ATOM 683 C CA . ASN A 1 83 ? 17.864 10.483 -6.421 1.00 71.12 83 ASN A CA 1
ATOM 684 C C . ASN A 1 83 ? 18.160 9.201 -7.215 1.00 71.12 83 ASN A C 1
ATOM 686 O O . ASN A 1 83 ? 18.052 8.104 -6.650 1.00 71.12 83 ASN A O 1
ATOM 690 N N . PRO A 1 84 ? 18.522 9.307 -8.505 1.00 69.88 84 PRO A N 1
ATOM 691 C CA . PRO A 1 84 ? 18.725 8.144 -9.350 1.00 69.88 84 PRO A CA 1
ATOM 692 C C . PRO A 1 84 ? 19.943 7.350 -8.875 1.00 69.88 84 PRO A C 1
ATOM 694 O O . PRO A 1 84 ? 21.085 7.695 -9.162 1.00 69.88 84 PRO A O 1
ATOM 697 N N . SER A 1 85 ? 19.684 6.266 -8.145 1.00 74.94 85 SER A N 1
ATOM 698 C CA . SER A 1 85 ? 20.683 5.276 -7.718 1.00 74.94 85 SER A CA 1
ATOM 699 C C . SER A 1 85 ? 20.666 4.007 -8.577 1.00 74.94 85 SER A C 1
ATOM 701 O O . SER A 1 85 ? 21.304 3.013 -8.234 1.00 74.94 85 SER A O 1
ATOM 703 N N . TRP A 1 86 ? 19.916 4.013 -9.683 1.00 81.06 86 TRP A N 1
ATOM 704 C CA . TRP A 1 86 ? 19.770 2.863 -10.573 1.00 81.06 86 TRP A CA 1
ATOM 705 C C . TRP A 1 86 ? 20.818 2.844 -11.699 1.00 81.06 86 TRP A C 1
ATOM 707 O O . TRP A 1 86 ? 21.370 3.887 -12.062 1.00 81.06 86 TRP A O 1
ATOM 717 N N . PRO A 1 87 ? 21.097 1.661 -12.282 1.00 84.88 87 PRO A N 1
ATOM 718 C CA . PRO A 1 87 ? 22.045 1.529 -13.384 1.00 84.88 87 PRO A CA 1
ATOM 719 C C . PRO A 1 87 ? 21.635 2.353 -14.612 1.00 84.88 87 PRO A C 1
ATOM 721 O O . PRO A 1 87 ? 20.457 2.410 -14.959 1.00 84.88 87 PRO A O 1
ATOM 724 N N . LYS A 1 88 ? 22.623 2.933 -15.306 1.00 81.44 88 LYS A N 1
ATOM 725 C CA . LYS A 1 88 ? 22.421 3.594 -16.610 1.00 81.44 88 LYS A CA 1
ATOM 726 C C . LYS A 1 88 ? 22.395 2.608 -17.785 1.00 81.44 88 LYS A C 1
ATOM 728 O O . LYS A 1 88 ? 21.821 2.915 -18.823 1.00 81.44 88 LYS A O 1
ATOM 733 N N . ASP A 1 89 ? 23.000 1.429 -17.622 1.00 88.12 89 ASP A N 1
ATOM 734 C CA . ASP A 1 89 ? 22.937 0.353 -18.615 1.00 88.12 89 ASP A CA 1
ATOM 735 C C . ASP A 1 89 ? 21.502 -0.174 -18.754 1.00 88.12 89 ASP A C 1
ATOM 737 O O . ASP A 1 89 ? 20.859 -0.513 -17.759 1.00 88.12 89 ASP A O 1
ATOM 741 N N . ILE A 1 90 ? 21.017 -0.272 -19.994 1.00 87.12 90 ILE A N 1
ATOM 742 C CA . ILE A 1 90 ? 19.625 -0.620 -20.307 1.00 87.12 90 ILE A CA 1
ATOM 743 C C . ILE A 1 90 ? 19.258 -2.008 -19.770 1.00 87.12 90 ILE A C 1
ATOM 745 O O . ILE A 1 90 ? 18.182 -2.182 -19.197 1.00 87.12 90 ILE A O 1
ATOM 749 N N . ASN A 1 91 ? 20.132 -3.004 -19.933 1.00 87.94 91 ASN A N 1
ATOM 750 C CA . ASN A 1 91 ? 19.832 -4.376 -19.525 1.00 87.94 91 ASN A CA 1
ATOM 751 C C . ASN A 1 91 ? 19.835 -4.511 -17.999 1.00 87.94 91 ASN A C 1
ATOM 753 O O . ASN A 1 91 ? 18.908 -5.089 -17.427 1.00 87.94 91 ASN A O 1
ATOM 757 N N . LYS A 1 92 ? 20.813 -3.901 -17.322 1.00 90.31 92 LYS A N 1
ATOM 758 C CA . LYS A 1 92 ? 20.849 -3.832 -15.855 1.00 90.31 92 LYS A CA 1
ATOM 759 C C . LYS A 1 92 ? 19.656 -3.058 -15.295 1.00 90.31 92 LYS A C 1
ATOM 761 O O . LYS A 1 92 ? 19.085 -3.485 -14.295 1.00 90.31 92 LYS A O 1
ATOM 766 N N . LEU A 1 93 ? 19.236 -1.972 -15.944 1.00 90.88 93 LEU A N 1
ATOM 767 C CA . LEU A 1 93 ? 18.062 -1.201 -15.537 1.00 90.88 93 LEU A CA 1
ATOM 768 C C . LEU A 1 93 ? 16.774 -2.028 -15.624 1.00 90.88 93 LEU A C 1
ATOM 770 O O . LEU A 1 93 ? 15.966 -1.977 -14.701 1.00 90.88 93 LEU A O 1
ATOM 774 N N . LYS A 1 94 ? 16.591 -2.838 -16.676 1.00 90.88 94 LYS A N 1
ATOM 775 C CA . LYS A 1 94 ? 15.436 -3.751 -16.785 1.00 90.88 94 LYS A CA 1
ATOM 776 C C . LYS A 1 94 ? 15.383 -4.739 -15.622 1.00 90.88 94 LYS A C 1
ATOM 778 O O . LYS A 1 94 ? 14.339 -4.871 -14.989 1.00 90.88 94 LYS A O 1
ATOM 783 N N . ILE A 1 95 ? 16.508 -5.388 -15.311 1.00 92.12 95 ILE A N 1
ATOM 784 C CA . ILE A 1 95 ? 16.617 -6.316 -14.172 1.00 92.12 95 ILE A CA 1
ATOM 785 C C . ILE A 1 95 ? 16.259 -5.593 -12.867 1.00 92.12 95 ILE A C 1
ATOM 787 O O . ILE A 1 95 ? 15.509 -6.118 -12.043 1.00 92.12 95 ILE A O 1
ATOM 791 N N . PHE A 1 96 ? 16.742 -4.362 -12.708 1.00 92.81 96 PHE A N 1
ATOM 792 C CA . PHE A 1 96 ? 16.475 -3.548 -11.530 1.00 92.81 96 PHE A CA 1
ATOM 793 C C . PHE A 1 96 ? 14.987 -3.178 -11.401 1.00 92.81 96 PHE A C 1
ATOM 795 O O . PHE A 1 96 ? 14.408 -3.346 -10.331 1.00 92.81 96 PHE A O 1
ATOM 802 N N . ILE A 1 97 ? 14.331 -2.773 -12.496 1.00 92.56 97 ILE A N 1
ATOM 803 C CA . ILE A 1 97 ? 12.882 -2.505 -12.524 1.00 92.56 97 ILE A CA 1
ATOM 804 C C . ILE A 1 97 ? 12.087 -3.758 -12.132 1.00 92.56 97 ILE A C 1
ATOM 806 O O . ILE A 1 97 ? 11.145 -3.661 -11.346 1.00 92.56 97 ILE A O 1
ATOM 810 N N . ILE A 1 98 ? 12.475 -4.937 -12.629 1.00 93.75 98 ILE A N 1
ATOM 811 C CA . ILE A 1 98 ? 11.823 -6.206 -12.273 1.00 93.75 98 ILE A CA 1
ATOM 812 C C . ILE A 1 98 ? 11.941 -6.476 -10.767 1.00 93.75 98 ILE A C 1
ATOM 814 O O . ILE A 1 98 ? 10.946 -6.808 -10.118 1.00 93.75 98 ILE A O 1
ATOM 818 N N . GLY A 1 99 ? 13.138 -6.301 -10.199 1.00 92.94 99 GLY A N 1
ATOM 819 C CA . GLY A 1 99 ? 13.374 -6.456 -8.763 1.00 92.94 99 GLY A CA 1
ATOM 820 C C . GLY A 1 99 ? 12.524 -5.505 -7.917 1.00 92.94 99 GLY A C 1
ATOM 821 O O . GLY A 1 99 ? 11.895 -5.929 -6.948 1.00 92.94 99 GLY A O 1
ATOM 822 N N . GLU A 1 100 ? 12.437 -4.240 -8.320 1.00 94.06 100 GLU A N 1
ATOM 823 C CA . GLU A 1 100 ? 11.673 -3.208 -7.612 1.00 94.06 100 GLU A CA 1
ATOM 824 C C . GLU A 1 100 ? 10.157 -3.447 -7.699 1.00 94.06 100 GLU A C 1
ATOM 826 O O . GLU A 1 100 ? 9.452 -3.268 -6.707 1.00 94.06 100 GLU A O 1
ATOM 831 N N . ILE A 1 101 ? 9.642 -3.951 -8.827 1.00 94.62 101 ILE A N 1
ATOM 832 C CA . ILE A 1 101 ? 8.232 -4.360 -8.943 1.00 94.62 101 ILE A CA 1
ATOM 833 C C . ILE A 1 101 ? 7.922 -5.574 -8.051 1.00 94.62 101 ILE A C 1
ATOM 835 O O . ILE A 1 101 ? 6.879 -5.619 -7.394 1.00 94.62 101 ILE A O 1
ATOM 839 N N . ASN A 1 102 ? 8.823 -6.556 -7.974 1.00 93.06 102 ASN A N 1
ATOM 840 C CA . ASN A 1 102 ? 8.649 -7.689 -7.062 1.00 93.06 102 ASN A CA 1
ATOM 841 C C . ASN A 1 102 ? 8.669 -7.241 -5.594 1.00 93.06 102 ASN A C 1
ATOM 843 O O . ASN A 1 102 ? 7.849 -7.695 -4.789 1.00 93.06 102 ASN A O 1
ATOM 847 N N . LEU A 1 103 ? 9.567 -6.314 -5.249 1.00 94.69 103 LEU A N 1
ATOM 848 C CA . LEU A 1 103 ? 9.624 -5.707 -3.924 1.00 94.69 103 LEU A CA 1
ATOM 849 C C . LEU A 1 103 ? 8.346 -4.916 -3.613 1.00 94.69 103 LEU A C 1
ATOM 851 O O . LEU A 1 103 ? 7.816 -5.045 -2.509 1.00 94.69 103 LEU A O 1
ATOM 855 N N . LEU A 1 104 ? 7.809 -4.162 -4.578 1.00 95.12 104 LEU A N 1
ATOM 856 C CA . LEU A 1 104 ? 6.522 -3.469 -4.466 1.00 95.12 104 LEU A CA 1
ATOM 857 C C . LEU A 1 104 ? 5.406 -4.454 -4.113 1.00 95.12 104 LEU A C 1
ATOM 859 O O . LEU A 1 104 ? 4.692 -4.248 -3.132 1.00 95.12 104 LEU A O 1
ATOM 863 N N . TYR A 1 105 ? 5.298 -5.559 -4.851 1.00 93.31 105 TYR A N 1
ATOM 864 C CA . TYR A 1 105 ? 4.274 -6.570 -4.594 1.00 93.31 105 TYR A CA 1
ATOM 865 C C . TYR A 1 105 ? 4.409 -7.214 -3.207 1.00 93.31 105 TYR A C 1
ATOM 867 O O . TYR A 1 105 ? 3.419 -7.363 -2.488 1.00 93.31 105 TYR A O 1
ATOM 875 N N . LYS A 1 106 ? 5.633 -7.562 -2.788 1.00 94.19 106 LYS A N 1
ATOM 876 C CA . LYS A 1 106 ? 5.883 -8.106 -1.442 1.00 94.19 106 LYS A CA 1
ATOM 877 C C . LYS A 1 106 ? 5.572 -7.091 -0.342 1.00 94.19 106 LYS A C 1
ATOM 879 O O . LYS A 1 106 ? 4.995 -7.463 0.676 1.00 94.19 106 LYS A O 1
ATOM 884 N N . THR A 1 107 ? 5.909 -5.822 -0.551 1.00 93.50 107 THR A N 1
ATOM 885 C CA . THR A 1 107 ? 5.616 -4.739 0.401 1.00 93.50 107 THR A CA 1
ATOM 886 C C . THR A 1 107 ? 4.107 -4.539 0.542 1.00 93.50 107 THR A C 1
ATOM 888 O O . THR A 1 107 ? 3.608 -4.455 1.662 1.00 93.50 107 THR A O 1
ATOM 891 N N . TRP A 1 108 ? 3.370 -4.563 -0.572 1.00 94.19 108 TRP A N 1
ATOM 892 C CA . TRP A 1 108 ? 1.906 -4.521 -0.584 1.00 94.19 108 TRP A CA 1
ATOM 893 C C . TRP A 1 108 ? 1.268 -5.713 0.142 1.00 94.19 108 TRP A C 1
ATOM 895 O O . TRP A 1 108 ? 0.350 -5.536 0.941 1.00 94.19 108 TRP A O 1
ATOM 905 N N . TYR A 1 109 ? 1.795 -6.925 -0.048 1.00 93.94 109 TYR A N 1
ATOM 906 C CA . TYR A 1 109 ? 1.340 -8.101 0.698 1.00 93.94 109 TYR A CA 1
ATOM 907 C C . TYR A 1 109 ? 1.470 -7.915 2.221 1.00 93.94 109 TYR A C 1
ATOM 909 O O . TYR A 1 109 ? 0.527 -8.198 2.963 1.00 93.94 109 TYR A O 1
ATOM 917 N N . TYR A 1 110 ? 2.614 -7.413 2.697 1.00 92.94 110 TYR A N 1
ATOM 918 C CA . TYR A 1 110 ? 2.814 -7.154 4.126 1.00 92.94 110 TYR A CA 1
ATOM 919 C C . TYR A 1 110 ? 1.950 -6.006 4.642 1.00 92.94 110 TYR A C 1
ATOM 921 O O . TYR A 1 110 ? 1.400 -6.119 5.734 1.00 92.94 110 TYR A O 1
ATOM 929 N N . TYR A 1 111 ? 1.768 -4.947 3.854 1.00 94.12 111 TYR A N 1
ATOM 930 C CA . TYR A 1 111 ? 0.830 -3.877 4.178 1.00 94.12 111 TYR A CA 1
ATOM 931 C C . TYR A 1 111 ? -0.581 -4.426 4.446 1.00 94.12 111 TYR A C 1
ATOM 933 O O . TYR A 1 111 ? -1.120 -4.203 5.529 1.00 94.12 111 TYR A O 1
ATOM 941 N N . ASN A 1 112 ? -1.127 -5.240 3.535 1.00 92.50 112 ASN A N 1
ATOM 942 C CA . ASN A 1 112 ? -2.448 -5.856 3.710 1.00 92.50 112 ASN A CA 1
ATOM 943 C C . ASN A 1 112 ? -2.504 -6.781 4.932 1.00 92.50 112 ASN A C 1
ATOM 945 O O . ASN A 1 112 ? -3.501 -6.804 5.655 1.00 92.50 112 ASN A O 1
ATOM 949 N N . LYS A 1 113 ? -1.427 -7.535 5.193 1.00 93.88 113 LYS A N 1
ATOM 950 C CA . LYS A 1 113 ? -1.317 -8.367 6.397 1.00 93.88 113 LYS A CA 1
ATOM 951 C C . LYS A 1 113 ? -1.464 -7.516 7.662 1.00 93.88 113 LYS A C 1
ATOM 953 O O . LYS A 1 113 ? -2.245 -7.876 8.538 1.00 93.88 113 LYS A O 1
ATOM 958 N N . TYR A 1 114 ? -0.746 -6.398 7.762 1.00 92.19 114 TYR A N 1
ATOM 959 C CA . TYR A 1 114 ? -0.826 -5.524 8.936 1.00 92.19 114 TYR A CA 1
ATOM 960 C C . TYR A 1 114 ? -2.146 -4.757 9.015 1.00 92.19 114 TYR A C 1
ATOM 962 O O . TYR A 1 114 ? -2.669 -4.594 10.110 1.00 92.19 114 TYR A O 1
ATOM 970 N N . GLN A 1 115 ? -2.735 -4.367 7.883 1.00 90.25 115 GLN A N 1
ATOM 971 C CA . GLN A 1 115 ? -4.071 -3.769 7.850 1.00 90.25 115 GLN A CA 1
ATOM 972 C C . GLN A 1 115 ? -5.135 -4.731 8.405 1.00 90.25 115 GLN A C 1
ATOM 974 O O . GLN A 1 115 ? -5.996 -4.319 9.179 1.00 90.25 115 GLN A O 1
ATOM 979 N N . LYS A 1 116 ? -5.058 -6.025 8.066 1.00 91.19 116 LYS A N 1
ATOM 980 C CA . LYS A 1 116 ? -5.945 -7.050 8.636 1.00 91.19 116 LYS A CA 1
ATOM 981 C C . LYS A 1 116 ? -5.735 -7.205 10.146 1.00 91.19 116 LYS A C 1
ATOM 983 O O . LYS A 1 116 ? -6.702 -7.151 10.899 1.00 91.19 116 LYS A O 1
ATOM 988 N N . LEU A 1 117 ? -4.480 -7.332 10.582 1.00 90.69 117 LEU A N 1
ATOM 989 C CA . LEU A 1 117 ? -4.135 -7.468 12.002 1.00 90.69 117 LEU A CA 1
ATOM 990 C C . LEU A 1 117 ? -4.560 -6.252 12.834 1.00 90.69 117 LEU A C 1
ATOM 992 O O . LEU A 1 117 ? -4.921 -6.403 14.000 1.00 90.69 117 LEU A O 1
ATOM 996 N N . GLU A 1 118 ? -4.514 -5.051 12.257 1.00 88.75 118 GLU A N 1
ATOM 997 C CA . GLU A 1 118 ? -4.975 -3.825 12.907 1.00 88.75 118 GLU A CA 1
ATOM 998 C C . GLU A 1 118 ? -6.487 -3.859 13.133 1.00 88.75 118 GLU A C 1
ATOM 1000 O O . GLU A 1 118 ? -6.937 -3.569 14.238 1.00 88.75 118 GLU A O 1
ATOM 1005 N N . ARG A 1 119 ? -7.270 -4.265 12.121 1.00 87.38 119 ARG A N 1
ATOM 1006 C CA . ARG A 1 119 ? -8.731 -4.414 12.247 1.00 87.38 119 ARG A CA 1
ATOM 1007 C C . ARG A 1 119 ? -9.090 -5.410 13.349 1.00 87.38 119 ARG A C 1
ATOM 1009 O O . ARG A 1 119 ? -9.833 -5.055 14.259 1.00 87.38 119 ARG A O 1
ATOM 1016 N N . GLU A 1 120 ? -8.487 -6.599 13.320 1.00 88.44 120 GLU A N 1
ATOM 1017 C CA . GLU A 1 120 ? -8.686 -7.642 14.338 1.00 88.44 120 GLU A CA 1
ATOM 1018 C C . GLU A 1 120 ? -8.317 -7.133 15.743 1.00 88.44 120 GLU A C 1
ATOM 1020 O O . GLU A 1 120 ? -9.094 -7.259 16.690 1.00 88.44 120 GLU A O 1
ATOM 1025 N N . SER A 1 121 ? -7.160 -6.475 15.873 1.00 85.19 121 SER A N 1
ATOM 1026 C CA . SER A 1 121 ? -6.688 -5.964 17.166 1.00 85.19 121 SER A CA 1
ATOM 1027 C C . SER A 1 121 ? -7.555 -4.815 17.693 1.00 85.19 121 SER A C 1
ATOM 1029 O O . SER A 1 121 ? -7.765 -4.719 18.901 1.00 85.19 121 SER A O 1
ATOM 1031 N N . ASN A 1 122 ? -8.085 -3.954 16.820 1.00 83.31 122 ASN A N 1
ATOM 1032 C CA . ASN A 1 122 ? -8.984 -2.865 17.206 1.00 83.31 122 ASN A CA 1
ATOM 1033 C C . ASN A 1 122 ? -10.338 -3.392 17.697 1.00 83.31 122 ASN A C 1
ATOM 1035 O O . ASN A 1 122 ? -10.860 -2.895 18.697 1.00 83.31 122 ASN A O 1
ATOM 1039 N N . GLU A 1 123 ? -10.890 -4.416 17.043 1.00 85.81 123 GLU A N 1
ATOM 1040 C CA . GLU A 1 123 ? -12.117 -5.080 17.491 1.00 85.81 123 GLU A CA 1
ATOM 1041 C C . GLU A 1 123 ? -11.939 -5.725 18.871 1.00 85.81 123 GLU A C 1
ATOM 1043 O O . GLU A 1 123 ? -12.777 -5.545 19.758 1.00 85.81 123 GLU A O 1
ATOM 1048 N N . GLU A 1 124 ? -10.827 -6.431 19.091 1.00 82.81 124 GLU A N 1
ATOM 1049 C CA . GLU A 1 124 ? -10.484 -7.016 20.392 1.00 82.81 124 GLU A CA 1
ATOM 1050 C C . GLU A 1 124 ? -10.269 -5.944 21.469 1.00 82.81 124 GLU A C 1
ATOM 1052 O O . GLU A 1 124 ? -10.804 -6.050 22.577 1.00 82.81 124 GLU A O 1
ATOM 1057 N N . HIS A 1 125 ? -9.545 -4.869 21.142 1.00 80.12 125 HIS A N 1
ATOM 1058 C CA . HIS A 1 125 ? -9.318 -3.755 22.059 1.00 80.12 125 HIS A CA 1
ATOM 1059 C C . HIS A 1 125 ? -10.641 -3.090 22.465 1.00 80.12 125 HIS A C 1
ATOM 1061 O O . HIS A 1 125 ? -10.845 -2.765 23.639 1.00 80.12 125 HIS A O 1
ATOM 1067 N N . GLN A 1 126 ? -11.573 -2.936 21.523 1.00 81.69 126 GLN A N 1
ATOM 1068 C CA . GLN A 1 126 ? -12.895 -2.383 21.792 1.00 81.69 126 GLN A CA 1
ATOM 1069 C C . GLN A 1 126 ? -13.746 -3.316 22.664 1.00 81.69 126 GLN A C 1
ATOM 1071 O O . GLN A 1 126 ? -14.399 -2.842 23.597 1.00 81.69 126 GLN A O 1
ATOM 1076 N N . LYS A 1 127 ? -13.700 -4.635 22.429 1.00 85.00 127 LYS A N 1
ATOM 1077 C CA . LYS A 1 127 ? -14.360 -5.633 23.291 1.00 85.00 127 LYS A CA 1
ATOM 1078 C C . LYS A 1 127 ? -13.853 -5.542 24.731 1.00 85.00 127 LYS A C 1
ATOM 1080 O O . LYS A 1 127 ? -14.660 -5.368 25.641 1.00 85.00 127 LYS A O 1
ATOM 1085 N N . MET A 1 128 ? -12.535 -5.518 24.943 1.00 80.19 128 MET A N 1
ATOM 1086 C CA . MET A 1 128 ? -11.963 -5.394 26.292 1.00 80.19 128 MET A CA 1
ATOM 1087 C C . MET A 1 128 ? -12.294 -4.053 26.964 1.00 80.19 128 MET A C 1
ATOM 1089 O O . MET A 1 128 ? -12.558 -4.005 28.167 1.00 80.19 128 MET A O 1
ATOM 1093 N N . ARG A 1 129 ? -12.328 -2.944 26.209 1.00 78.81 129 ARG A N 1
ATOM 1094 C CA . ARG A 1 129 ? -12.790 -1.648 26.743 1.00 78.81 129 ARG A CA 1
ATOM 1095 C C . ARG A 1 129 ? -14.250 -1.708 27.187 1.00 78.81 129 ARG A C 1
ATOM 1097 O O . ARG A 1 129 ? -14.594 -1.131 28.221 1.00 78.81 129 ARG A O 1
ATOM 1104 N N . ASN A 1 130 ? -15.102 -2.399 26.435 1.00 82.56 130 ASN A N 1
ATOM 1105 C CA . ASN A 1 130 ? -16.506 -2.585 26.788 1.00 82.56 130 ASN A CA 1
ATOM 1106 C C . ASN A 1 130 ? -16.670 -3.476 28.027 1.00 82.56 130 ASN A C 1
ATOM 1108 O O . ASN A 1 130 ? -17.451 -3.126 28.912 1.00 82.56 130 ASN A O 1
ATOM 1112 N N . GLU A 1 131 ? -15.885 -4.548 28.152 1.00 80.69 131 GLU A N 1
ATOM 1113 C CA . GLU A 1 131 ? -15.840 -5.394 29.354 1.00 80.69 131 GLU A CA 1
ATOM 1114 C C . GLU A 1 131 ? -15.383 -4.620 30.599 1.00 80.69 131 GLU A C 1
ATOM 1116 O O . GLU A 1 131 ? -15.968 -4.748 31.675 1.00 80.69 131 GLU A O 1
ATOM 1121 N N . LEU A 1 132 ? -14.377 -3.748 30.471 1.00 74.69 132 LEU A N 1
ATOM 1122 C CA . LEU A 1 132 ? -13.988 -2.851 31.562 1.00 74.69 132 LEU A CA 1
ATOM 1123 C C . LEU A 1 132 ? -15.128 -1.921 31.981 1.00 74.69 132 LEU A C 1
ATOM 1125 O O . LEU A 1 132 ? -15.344 -1.690 33.174 1.00 74.69 132 LEU A O 1
ATOM 1129 N N . ARG A 1 133 ? -15.835 -1.344 31.004 1.00 72.62 133 ARG A N 1
ATOM 1130 C CA . ARG A 1 133 ? -16.952 -0.427 31.258 1.00 72.62 133 ARG A CA 1
ATOM 1131 C C . ARG A 1 133 ? -18.116 -1.142 31.942 1.00 72.62 133 ARG A C 1
ATOM 1133 O O . ARG A 1 133 ? -18.670 -0.583 32.885 1.00 72.62 133 ARG A O 1
ATOM 1140 N N . SER A 1 134 ? -18.461 -2.363 31.527 1.00 73.75 134 SER A N 1
ATOM 1141 C CA . SER A 1 134 ? -19.525 -3.152 32.163 1.00 73.75 134 SER A CA 1
ATOM 1142 C C . SER A 1 134 ? -19.153 -3.568 33.591 1.00 73.75 134 SER A C 1
ATOM 1144 O O . SER A 1 134 ? -19.956 -3.378 34.507 1.00 73.75 134 SER A O 1
ATOM 1146 N N . LYS A 1 135 ? -17.906 -4.006 33.827 1.00 67.81 135 LYS A N 1
ATOM 1147 C CA . LYS A 1 135 ? -17.407 -4.300 35.183 1.00 67.81 135 LYS A CA 1
ATOM 1148 C C . LYS A 1 135 ? -17.444 -3.064 36.094 1.00 67.81 135 LYS A C 1
ATOM 1150 O O . LYS A 1 135 ? -17.893 -3.171 37.237 1.00 67.81 135 LYS A O 1
ATOM 1155 N N . LYS A 1 136 ? -17.060 -1.879 35.591 1.00 62.25 136 LYS A N 1
ATOM 1156 C CA . LYS A 1 136 ? -17.135 -0.605 36.338 1.00 62.25 136 LYS A CA 1
ATOM 1157 C C . LYS A 1 136 ? -18.572 -0.147 36.628 1.00 62.25 136 LYS A C 1
ATOM 1159 O O . LYS A 1 136 ? -18.814 0.339 37.730 1.00 62.25 136 LYS A O 1
ATOM 1164 N N . LYS A 1 137 ? -19.525 -0.330 35.702 1.00 55.28 137 LYS A N 1
ATOM 1165 C CA . LYS A 1 137 ? -20.948 0.015 35.922 1.00 55.28 137 LYS A CA 1
ATOM 1166 C C . LYS A 1 137 ? -21.570 -0.761 37.092 1.00 55.28 137 LYS A C 1
ATOM 1168 O O . LYS A 1 137 ? -22.277 -0.163 37.899 1.00 55.28 137 LYS A O 1
ATOM 1173 N N . SER A 1 138 ? -21.216 -2.039 37.272 1.00 50.56 138 SER A N 1
ATOM 1174 C CA . SER A 1 138 ? -21.771 -2.872 38.358 1.00 50.56 138 SER A CA 1
ATOM 1175 C C . SER A 1 138 ? -21.436 -2.388 39.783 1.00 50.56 138 SER A C 1
ATOM 1177 O O . SER A 1 138 ? -22.174 -2.687 40.723 1.00 50.56 138 SER A O 1
ATOM 1179 N N . LYS A 1 139 ? -20.348 -1.617 39.965 1.00 50.72 139 LYS A N 1
ATOM 1180 C CA . LYS A 1 139 ? -19.978 -1.029 41.268 1.00 50.72 139 LYS A CA 1
ATOM 1181 C C . LYS A 1 139 ? -20.807 0.213 41.618 1.00 50.72 139 LYS A C 1
ATOM 1183 O O . LYS A 1 139 ? -20.974 0.494 42.799 1.00 50.72 139 LYS A O 1
ATOM 1188 N N . PHE A 1 140 ? -21.329 0.940 40.627 1.00 45.38 140 PHE A N 1
ATOM 1189 C CA . PHE A 1 140 ? -22.117 2.157 40.861 1.00 45.38 140 PHE A CA 1
ATOM 1190 C C . PHE A 1 140 ? -23.610 1.866 41.059 1.00 45.38 140 PHE A C 1
ATOM 1192 O O . PHE A 1 140 ? -24.221 2.458 41.943 1.00 45.38 140 PHE A O 1
ATOM 1199 N N . GLU A 1 141 ? -24.182 0.897 40.338 1.00 45.06 141 GLU A N 1
ATOM 1200 C CA . GLU A 1 141 ? -25.598 0.518 40.508 1.00 45.06 141 GLU A CA 1
ATOM 1201 C C . GLU A 1 141 ? -25.867 -0.229 41.827 1.00 45.06 141 GLU A C 1
ATOM 1203 O O . GLU A 1 141 ? -26.931 -0.069 42.423 1.00 45.06 141 GLU A O 1
ATOM 1208 N N . LYS A 1 142 ? -24.885 -0.968 42.369 1.00 44.25 142 LYS A N 1
ATOM 1209 C CA . LYS A 1 142 ? -25.009 -1.593 43.703 1.00 44.25 142 LYS A CA 1
ATOM 1210 C C . LYS A 1 142 ? -25.046 -0.592 44.864 1.00 44.25 142 LYS A C 1
ATOM 1212 O O . LYS A 1 142 ? -25.499 -0.960 45.944 1.00 44.25 142 LYS A O 1
ATOM 1217 N N . ASN A 1 143 ? -24.617 0.654 44.655 1.00 44.75 143 ASN A N 1
ATOM 1218 C CA . ASN A 1 143 ? -24.589 1.678 45.704 1.00 44.75 143 ASN A CA 1
ATOM 1219 C C . ASN A 1 143 ? -25.833 2.580 45.731 1.00 44.75 143 ASN A C 1
ATOM 1221 O O . ASN A 1 143 ? -25.944 3.397 46.640 1.00 44.75 143 ASN A O 1
ATOM 1225 N N . GLN A 1 144 ? -26.773 2.444 44.787 1.00 42.34 144 GLN A N 1
ATOM 1226 C CA . GLN A 1 144 ? -27.962 3.309 44.739 1.00 42.34 144 GLN A CA 1
ATOM 1227 C C . GLN A 1 144 ? -29.239 2.695 45.339 1.00 42.34 144 GLN A C 1
ATOM 1229 O O . GLN A 1 144 ? -30.177 3.440 45.588 1.00 42.34 144 GLN A O 1
ATOM 1234 N N . ASN A 1 145 ? -29.267 1.395 45.673 1.00 43.50 145 ASN A N 1
ATOM 1235 C CA . ASN A 1 145 ? -30.472 0.728 46.211 1.00 43.50 145 ASN A CA 1
ATOM 1236 C C . ASN A 1 145 ? -30.324 0.097 47.615 1.00 43.50 145 ASN A C 1
ATOM 1238 O O . ASN A 1 145 ? -31.106 -0.771 47.995 1.00 43.50 145 ASN A O 1
ATOM 1242 N N . GLY A 1 146 ? -29.348 0.521 48.422 1.00 42.22 146 GLY A N 1
ATOM 1243 C CA . GLY A 1 146 ? -29.079 -0.069 49.742 1.00 42.22 146 GLY A CA 1
ATOM 1244 C C . GLY A 1 146 ? -29.465 0.815 50.927 1.00 42.22 146 GLY A C 1
ATOM 1245 O O . GLY A 1 146 ? -28.584 1.300 51.630 1.00 42.22 146 GLY A O 1
ATOM 1246 N N . ASN A 1 147 ? -30.759 1.012 51.183 1.00 47.91 147 ASN A N 1
ATOM 1247 C CA . ASN A 1 147 ? -31.216 1.640 52.425 1.00 47.91 147 ASN A CA 1
ATOM 1248 C C . ASN A 1 147 ? -31.191 0.611 53.582 1.00 47.91 147 ASN A C 1
ATOM 1250 O O . ASN A 1 147 ? -31.768 -0.466 53.462 1.00 47.91 147 ASN A O 1
ATOM 1254 N N . LYS A 1 148 ? -30.502 0.966 54.679 1.00 57.50 148 LYS A N 1
ATOM 1255 C CA . LYS A 1 148 ? -30.511 0.399 56.052 1.00 57.50 148 LYS A CA 1
ATOM 1256 C C . LYS A 1 148 ? -30.806 -1.106 56.234 1.00 57.50 148 LYS A C 1
ATOM 1258 O O . LYS A 1 148 ? -31.964 -1.511 56.257 1.00 57.50 148 LYS A O 1
ATOM 1263 N N . LYS A 1 149 ? -29.788 -1.877 56.649 1.00 43.28 149 LYS A N 1
ATOM 1264 C CA . LYS A 1 149 ? -29.930 -2.881 57.730 1.00 43.28 149 LYS A CA 1
ATOM 1265 C C . LYS A 1 149 ? -28.570 -3.295 58.307 1.00 43.28 149 LYS A C 1
ATOM 1267 O O . LYS A 1 149 ? -27.685 -3.741 57.588 1.00 43.28 149 LYS A O 1
ATOM 1272 N N . ASN A 1 150 ? -28.443 -3.138 59.625 1.00 52.06 150 ASN A N 1
ATOM 1273 C CA . ASN A 1 150 ? -27.335 -3.614 60.449 1.00 52.06 150 ASN A CA 1
ATOM 1274 C C . ASN A 1 150 ? -27.109 -5.115 60.231 1.00 52.06 150 ASN A C 1
ATOM 1276 O O . ASN A 1 150 ? -28.000 -5.899 60.546 1.00 52.06 150 ASN A O 1
ATOM 1280 N N . PHE A 1 151 ? -25.923 -5.527 59.783 1.00 42.50 151 PHE A N 1
ATOM 1281 C CA . PHE A 1 151 ? -25.463 -6.905 59.944 1.00 42.50 151 PHE A CA 1
ATOM 1282 C C . PHE A 1 151 ? -23.952 -6.931 60.174 1.00 42.50 151 PHE A C 1
ATOM 1284 O O . PHE A 1 151 ? -23.184 -6.302 59.450 1.00 42.50 151 PHE A O 1
ATOM 1291 N N . LYS A 1 152 ? -23.565 -7.636 61.241 1.00 43.38 152 LYS A N 1
ATOM 1292 C CA . LYS A 1 152 ? -22.197 -7.848 61.721 1.00 43.38 152 LYS A CA 1
ATOM 1293 C C . LYS A 1 152 ? -21.232 -8.161 60.577 1.00 43.38 152 LYS A C 1
ATOM 1295 O O . LYS A 1 152 ? -21.464 -9.085 59.800 1.00 43.38 152 LYS A O 1
ATOM 1300 N N . GLU A 1 153 ? -20.110 -7.448 60.566 1.00 47.41 153 GLU A N 1
ATOM 1301 C CA . GLU A 1 153 ? -18.930 -7.782 59.777 1.00 47.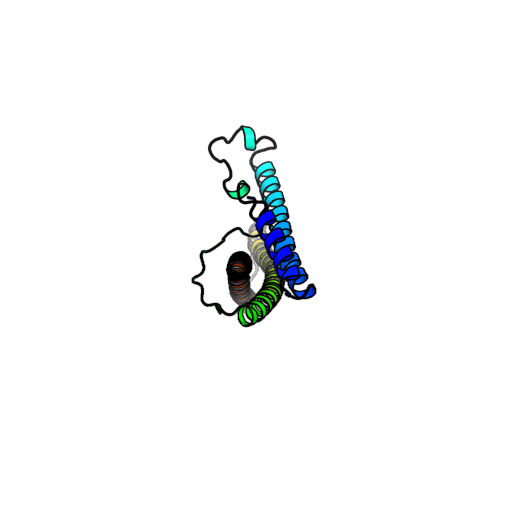41 153 GLU A CA 1
ATOM 1302 C C . GLU A 1 153 ? -18.452 -9.203 60.116 1.00 47.41 153 GLU A C 1
ATOM 1304 O O . GLU A 1 153 ? -17.814 -9.449 61.139 1.00 47.41 153 GLU A O 1
ATOM 1309 N N . LYS A 1 154 ? -18.736 -10.157 59.228 1.00 42.50 154 LYS A N 1
ATOM 1310 C CA . LYS A 1 154 ? -17.895 -11.339 59.029 1.00 42.50 154 LYS A CA 1
ATOM 1311 C C . LYS A 1 154 ? -17.260 -11.228 57.647 1.00 42.50 154 LYS A C 1
ATOM 1313 O O . LYS A 1 154 ? -17.811 -11.650 56.643 1.00 42.50 154 LYS A O 1
ATOM 1318 N N . SER A 1 155 ? -16.129 -10.531 57.638 1.00 48.66 155 SER A N 1
ATOM 1319 C CA . SER A 1 155 ? -14.938 -10.804 56.829 1.00 48.66 155 SER A CA 1
ATOM 1320 C C . SER A 1 155 ? -15.078 -11.758 55.627 1.00 48.66 155 SER A C 1
ATOM 1322 O O 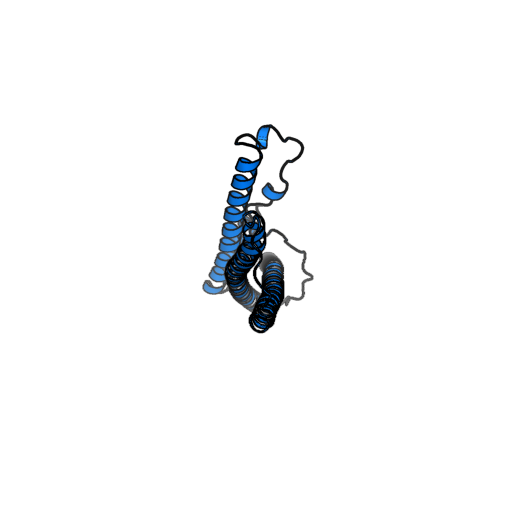. SER A 1 155 ? -14.672 -12.914 55.697 1.00 48.66 155 SER A O 1
ATOM 1324 N N . ASP A 1 156 ? -15.403 -11.202 54.459 1.00 40.88 156 ASP A N 1
ATOM 1325 C CA . ASP A 1 156 ? -14.993 -11.753 53.156 1.00 40.88 156 ASP A CA 1
ATOM 1326 C C . ASP A 1 156 ? -13.690 -11.08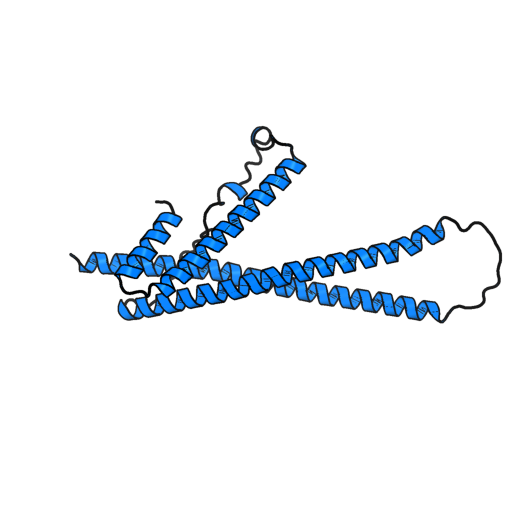3 52.677 1.00 40.88 156 ASP A C 1
ATOM 1328 O O . ASP A 1 156 ? -13.592 -10.454 51.621 1.00 40.88 156 ASP A O 1
ATOM 1332 N N . LYS A 1 157 ? -12.630 -11.191 53.489 1.00 45.81 157 LYS A N 1
ATOM 1333 C CA . LYS A 1 157 ? -11.290 -10.686 53.121 1.00 45.81 157 LYS A CA 1
ATOM 1334 C C . LYS A 1 157 ? -10.681 -11.459 51.938 1.00 45.81 157 LYS A C 1
ATOM 1336 O O . LYS A 1 157 ? -9.809 -10.927 51.258 1.00 45.81 157 LYS A O 1
ATOM 1341 N N . ARG A 1 158 ? -11.155 -12.683 51.658 1.00 44.72 158 ARG A N 1
ATOM 1342 C CA . ARG A 1 158 ? -10.651 -13.535 50.563 1.00 44.72 158 ARG A CA 1
ATOM 1343 C C . ARG A 1 158 ? -11.101 -13.060 49.170 1.00 44.72 158 ARG A C 1
ATOM 1345 O O . ARG A 1 158 ? -10.309 -13.145 48.239 1.00 44.72 158 ARG A O 1
ATOM 1352 N N . ASN A 1 159 ? -12.290 -12.463 49.031 1.00 46.62 159 ASN A N 1
ATOM 1353 C CA . ASN A 1 159 ? -12.806 -12.009 47.726 1.00 46.62 159 ASN A CA 1
ATOM 1354 C C . ASN A 1 159 ? -12.233 -10.661 47.244 1.00 46.62 159 ASN A C 1
ATOM 1356 O O . ASN A 1 159 ? -12.189 -10.409 46.040 1.00 46.62 159 ASN A O 1
ATOM 1360 N N . ARG A 1 160 ? -11.742 -9.792 48.143 1.00 47.78 160 ARG A N 1
ATOM 1361 C CA . ARG A 1 160 ? -11.116 -8.511 47.742 1.00 47.78 160 ARG A CA 1
ATOM 1362 C C . ARG A 1 160 ? -9.768 -8.698 47.034 1.00 47.78 160 ARG A C 1
ATOM 1364 O O . ARG A 1 160 ? -9.491 -7.963 46.091 1.00 47.78 160 ARG A O 1
ATOM 1371 N N . ASN A 1 161 ? -8.971 -9.692 47.439 1.00 51.72 161 ASN A N 1
ATOM 1372 C CA . ASN A 1 161 ? -7.689 -9.992 46.789 1.00 51.72 161 ASN A CA 1
ATOM 1373 C C . ASN A 1 161 ? -7.862 -10.618 45.394 1.00 51.72 161 ASN A C 1
ATOM 1375 O O . ASN A 1 161 ? -7.088 -10.288 44.497 1.00 51.72 161 ASN A O 1
ATOM 1379 N N . ASN A 1 162 ? -8.885 -11.457 45.181 1.00 57.81 162 ASN A N 1
ATOM 1380 C CA . ASN A 1 162 ? -9.175 -12.020 43.854 1.00 57.81 162 ASN A CA 1
ATOM 1381 C C . ASN A 1 162 ? -9.650 -10.947 42.863 1.00 57.81 162 ASN A C 1
ATOM 1383 O O . ASN A 1 162 ? -9.126 -10.883 41.756 1.00 57.81 162 ASN A O 1
ATOM 1387 N N . ASN A 1 163 ? -10.539 -10.035 43.278 1.00 60.22 163 ASN A N 1
ATOM 1388 C CA . ASN A 1 163 ? -11.001 -8.943 42.409 1.00 60.22 163 ASN A CA 1
ATOM 1389 C C . ASN A 1 163 ? -9.873 -7.989 41.985 1.00 60.22 163 ASN A C 1
ATOM 1391 O O . ASN A 1 163 ? -9.850 -7.542 40.843 1.00 60.22 163 ASN A O 1
ATOM 1395 N N . TYR A 1 164 ? -8.932 -7.675 42.881 1.00 62.81 164 TYR A N 1
ATOM 1396 C CA . TYR A 1 164 ? -7.789 -6.823 42.536 1.00 62.81 164 TYR A CA 1
ATOM 1397 C C . TYR A 1 164 ? -6.836 -7.520 41.556 1.00 62.81 164 TYR A C 1
ATOM 1399 O O . TYR A 1 164 ? -6.376 -6.903 40.599 1.00 62.81 164 TYR A O 1
ATOM 1407 N N . LYS A 1 165 ? -6.583 -8.821 41.752 1.00 73.00 165 LYS A N 1
ATOM 1408 C CA . LYS A 1 165 ? -5.750 -9.622 40.848 1.00 73.00 165 LYS A CA 1
ATOM 1409 C C . LYS A 1 165 ? -6.364 -9.717 39.447 1.00 73.00 165 LYS A C 1
ATOM 1411 O O . LYS A 1 165 ? -5.653 -9.500 38.472 1.00 73.00 165 LYS A O 1
ATOM 1416 N N . GLU A 1 166 ? -7.672 -9.954 39.348 1.00 70.88 166 GLU A N 1
ATOM 1417 C CA . GLU A 1 166 ? -8.395 -9.982 38.069 1.00 70.88 166 GLU A CA 1
ATOM 1418 C C . GLU A 1 166 ? -8.428 -8.610 37.372 1.00 70.88 166 GLU A C 1
ATOM 1420 O O . GLU A 1 166 ? -8.261 -8.531 36.155 1.00 70.88 166 GLU A O 1
ATOM 1425 N N . GLU A 1 167 ? -8.611 -7.512 38.117 1.00 67.62 167 GLU A N 1
ATOM 1426 C CA . GLU A 1 167 ? -8.550 -6.150 37.563 1.00 67.62 167 GLU A CA 1
ATOM 1427 C C . GLU A 1 167 ? -7.139 -5.801 37.059 1.00 67.62 167 GLU A C 1
ATOM 1429 O O . GLU A 1 167 ? -6.994 -5.213 35.984 1.00 67.62 167 GLU A O 1
ATOM 1434 N N . MET A 1 168 ? -6.099 -6.203 37.794 1.00 75.00 168 MET A N 1
ATOM 1435 C CA . MET A 1 168 ? -4.702 -5.976 37.424 1.00 75.00 168 MET A CA 1
ATOM 1436 C C . MET A 1 168 ? -4.280 -6.829 36.219 1.00 75.00 168 MET A C 1
ATOM 1438 O O . MET A 1 168 ? -3.589 -6.339 35.328 1.00 75.00 168 MET A O 1
ATOM 1442 N N . GLU A 1 169 ? -4.750 -8.075 36.129 1.00 79.31 169 GLU A N 1
ATOM 1443 C CA . GLU A 1 169 ? -4.536 -8.948 34.969 1.00 79.31 169 GLU A CA 1
ATOM 1444 C C . GLU A 1 169 ? -5.207 -8.390 33.705 1.00 79.31 169 GLU A C 1
ATOM 1446 O O . GLU A 1 169 ? -4.611 -8.381 32.625 1.00 79.31 169 GLU A O 1
ATOM 1451 N N . LEU A 1 170 ? -6.416 -7.841 33.840 1.00 74.50 170 LEU A N 1
ATOM 1452 C CA . LEU A 1 170 ? -7.144 -7.233 32.729 1.00 74.50 170 LEU A CA 1
ATOM 1453 C C . LEU A 1 170 ? -6.500 -5.914 32.266 1.00 74.50 170 LEU A C 1
ATOM 1455 O O . LEU A 1 170 ? -6.426 -5.653 31.065 1.00 74.50 170 LEU A O 1
ATOM 1459 N N . PHE A 1 171 ? -5.962 -5.116 33.195 1.00 76.12 171 PHE A N 1
ATOM 1460 C CA . PHE A 1 171 ? -5.179 -3.919 32.872 1.00 76.12 171 PHE A CA 1
ATOM 1461 C C . PHE A 1 171 ? -3.856 -4.260 32.170 1.00 76.12 171 PHE A C 1
ATOM 1463 O O . PHE A 1 171 ? -3.529 -3.657 31.146 1.00 76.12 171 PHE A O 1
ATOM 1470 N N . ASN A 1 172 ? -3.129 -5.270 32.658 1.00 79.75 172 ASN A N 1
ATOM 1471 C CA . ASN A 1 172 ? -1.896 -5.749 32.028 1.00 79.75 172 ASN A CA 1
ATOM 1472 C C . ASN A 1 172 ? -2.151 -6.259 30.605 1.00 79.75 172 ASN A C 1
ATOM 1474 O O . ASN A 1 172 ? -1.407 -5.915 29.685 1.00 79.75 172 ASN A O 1
ATOM 1478 N N . ARG A 1 173 ? -3.236 -7.017 30.400 1.00 77.44 173 ARG A N 1
ATOM 1479 C CA . ARG A 1 173 ? -3.676 -7.445 29.065 1.00 77.44 173 ARG A CA 1
ATOM 1480 C C . ARG A 1 173 ? -3.942 -6.245 28.163 1.00 77.44 173 ARG A C 1
ATOM 1482 O O . ARG A 1 173 ? -3.366 -6.167 27.083 1.00 77.44 173 ARG A O 1
ATOM 1489 N N . LEU A 1 174 ? -4.730 -5.269 28.610 1.00 77.56 174 LEU A N 1
ATOM 1490 C CA . LEU A 1 174 ? -5.000 -4.053 27.834 1.00 77.56 174 LEU A CA 1
ATOM 1491 C C . LEU A 1 174 ? -3.732 -3.286 27.452 1.00 77.56 174 LEU A C 1
ATOM 1493 O O . LEU A 1 174 ? -3.621 -2.831 26.315 1.00 77.56 174 LEU A O 1
ATOM 1497 N N . GLN A 1 175 ? -2.765 -3.169 28.364 1.00 79.62 175 GLN A N 1
ATOM 1498 C CA . GLN A 1 175 ? -1.496 -2.504 28.080 1.00 79.62 175 GLN A CA 1
ATOM 1499 C C . GLN A 1 175 ? -0.671 -3.271 27.033 1.00 79.62 175 GLN A C 1
ATOM 1501 O O . GLN A 1 175 ? -0.110 -2.658 26.124 1.00 79.62 175 GLN A O 1
ATOM 1506 N N . GLN A 1 176 ? -0.623 -4.604 27.116 1.00 80.50 176 GLN A N 1
ATOM 1507 C CA . GLN A 1 176 ? 0.034 -5.445 26.109 1.00 80.50 176 GLN A CA 1
ATOM 1508 C C . GLN A 1 176 ? -0.640 -5.316 24.737 1.00 80.50 176 GLN A C 1
ATOM 1510 O O . GLN A 1 176 ? 0.049 -5.147 23.730 1.00 80.50 176 GLN A O 1
ATOM 1515 N N . TYR A 1 177 ? -1.974 -5.322 24.695 1.00 77.69 177 TYR A N 1
ATOM 1516 C CA . TYR A 1 177 ? -2.727 -5.119 23.458 1.00 77.69 177 TYR A CA 1
ATOM 1517 C C . TYR A 1 177 ? -2.519 -3.724 22.874 1.00 77.69 177 TYR A C 1
ATOM 1519 O O . TYR A 1 177 ? -2.360 -3.619 21.665 1.00 77.69 177 TYR A O 1
ATOM 1527 N N . SER A 1 178 ? -2.441 -2.680 23.705 1.00 77.62 178 SER A N 1
ATOM 1528 C CA . SER A 1 178 ? -2.111 -1.323 23.249 1.00 77.62 178 SER A CA 1
ATOM 1529 C C . SER A 1 178 ? -0.739 -1.277 22.567 1.00 77.62 178 SER A C 1
ATOM 1531 O O . SER A 1 178 ? -0.606 -0.761 21.465 1.00 77.62 178 SER A O 1
ATOM 1533 N N . ARG A 1 179 ? 0.287 -1.897 23.164 1.00 81.62 179 ARG A N 1
ATOM 1534 C CA . ARG A 1 179 ? 1.626 -1.962 22.546 1.00 81.62 179 ARG A CA 1
ATOM 1535 C C . ARG A 1 179 ? 1.619 -2.750 21.234 1.00 81.62 179 ARG A C 1
ATOM 1537 O O . ARG A 1 179 ? 2.313 -2.387 20.282 1.00 81.62 179 ARG A O 1
ATOM 1544 N N . LYS A 1 180 ? 0.833 -3.830 21.174 1.00 84.56 180 LYS A N 1
ATOM 1545 C CA . LYS A 1 180 ? 0.653 -4.639 19.963 1.00 84.56 180 LYS A CA 1
ATOM 1546 C C . LYS A 1 180 ? -0.023 -3.827 18.854 1.00 84.56 180 LYS A C 1
ATOM 1548 O O . LYS A 1 180 ? 0.479 -3.846 17.732 1.00 84.56 180 LYS A O 1
ATOM 1553 N N . THR A 1 181 ? -1.097 -3.092 19.156 1.00 84.75 181 THR A N 1
ATOM 1554 C CA . THR A 1 181 ? -1.768 -2.216 18.181 1.00 84.75 181 THR A CA 1
ATOM 1555 C C . THR A 1 181 ? -0.823 -1.141 17.669 1.00 84.75 181 THR A C 1
ATOM 1557 O O . THR A 1 181 ? -0.704 -0.987 16.460 1.00 84.75 181 THR A O 1
ATOM 1560 N N . ASP A 1 182 ? -0.064 -0.484 18.551 1.00 85.00 182 ASP A N 1
ATOM 1561 C CA . ASP A 1 182 ? 0.877 0.573 18.158 1.00 85.00 182 ASP A CA 1
ATOM 1562 C C . ASP A 1 182 ? 1.956 0.044 17.201 1.00 85.00 182 ASP A C 1
ATOM 1564 O O . ASP A 1 182 ? 2.257 0.660 16.176 1.00 85.00 182 ASP A O 1
ATOM 1568 N N . THR A 1 183 ? 2.487 -1.149 17.486 1.00 88.06 183 THR A N 1
ATOM 1569 C CA . THR A 1 183 ? 3.485 -1.811 16.632 1.00 88.06 183 THR A CA 1
ATOM 1570 C C . THR A 1 183 ? 2.904 -2.174 15.263 1.00 88.06 183 THR A C 1
ATOM 1572 O O . THR A 1 183 ? 3.548 -1.950 14.238 1.00 88.06 183 THR A O 1
ATOM 1575 N N . ILE A 1 184 ? 1.683 -2.719 15.221 1.00 90.62 184 ILE A N 1
ATOM 1576 C CA . ILE A 1 184 ? 1.002 -3.069 13.966 1.00 90.62 184 ILE A CA 1
ATOM 1577 C C . ILE A 1 184 ? 0.754 -1.812 13.126 1.00 90.62 184 ILE A C 1
ATOM 1579 O O . ILE A 1 184 ? 1.061 -1.810 11.934 1.00 90.62 184 ILE A O 1
ATOM 1583 N N . THR A 1 185 ? 0.254 -0.740 13.742 1.00 88.31 185 THR A N 1
ATOM 1584 C CA . THR A 1 185 ? 0.001 0.543 13.075 1.00 88.31 185 THR A CA 1
ATOM 1585 C C . THR A 1 185 ? 1.289 1.135 12.511 1.00 88.31 185 THR A C 1
ATOM 1587 O O . THR A 1 185 ? 1.319 1.559 11.354 1.00 88.31 185 THR A O 1
ATOM 1590 N N . PHE A 1 186 ? 2.378 1.107 13.287 1.00 90.56 186 PHE A N 1
ATOM 1591 C CA . PHE A 1 186 ? 3.694 1.545 12.828 1.00 90.56 186 PHE A CA 1
ATOM 1592 C C . PHE A 1 186 ? 4.164 0.749 11.604 1.00 90.56 186 PHE A C 1
ATOM 1594 O O . PHE A 1 186 ? 4.518 1.344 10.587 1.00 90.56 186 PH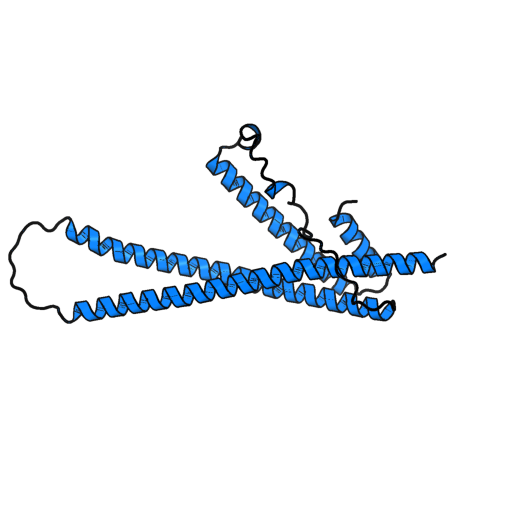E A O 1
ATOM 1601 N N . LEU A 1 187 ? 4.114 -0.587 11.661 1.00 91.00 187 LEU A N 1
ATOM 1602 C CA . LEU A 1 187 ? 4.535 -1.453 10.554 1.00 91.00 187 LEU A CA 1
ATOM 1603 C C . LEU A 1 187 ? 3.668 -1.247 9.307 1.00 91.00 187 LEU A C 1
ATOM 1605 O O . LEU A 1 187 ? 4.200 -1.122 8.202 1.00 91.00 187 LEU A O 1
ATOM 1609 N N . LYS A 1 188 ? 2.345 -1.149 9.472 1.00 92.88 188 LYS A N 1
ATOM 1610 C CA . LYS A 1 188 ? 1.404 -0.832 8.390 1.00 92.88 188 LYS A CA 1
ATOM 1611 C C . LYS A 1 188 ? 1.793 0.478 7.698 1.00 92.88 188 LYS A C 1
ATOM 1613 O O . LYS A 1 188 ? 1.936 0.504 6.477 1.00 92.88 188 LYS A O 1
ATOM 1618 N N . ASN A 1 189 ? 2.017 1.542 8.469 1.00 88.06 189 ASN A N 1
ATOM 1619 C CA . ASN A 1 189 ? 2.369 2.857 7.932 1.00 88.06 189 ASN A CA 1
ATOM 1620 C C . ASN A 1 189 ? 3.757 2.861 7.277 1.00 88.06 189 ASN A C 1
ATOM 1622 O O . ASN A 1 189 ? 3.923 3.431 6.201 1.00 88.06 189 ASN A O 1
ATOM 1626 N N . ALA A 1 190 ? 4.738 2.169 7.863 1.00 87.25 190 ALA A N 1
ATOM 1627 C CA . ALA A 1 190 ? 6.065 2.013 7.273 1.00 87.25 190 ALA A CA 1
ATOM 1628 C C . ALA A 1 190 ? 5.999 1.313 5.904 1.00 87.25 190 ALA A C 1
ATOM 1630 O O . ALA A 1 190 ? 6.621 1.767 4.942 1.00 87.25 190 ALA A O 1
ATOM 1631 N N . HIS A 1 191 ? 5.199 0.248 5.785 1.00 90.00 191 HIS A N 1
ATOM 1632 C CA . HIS A 1 191 ? 4.983 -0.426 4.506 1.00 90.00 191 HIS A CA 1
ATOM 1633 C C . HIS A 1 191 ? 4.217 0.445 3.504 1.00 90.00 191 HIS A C 1
ATOM 1635 O O . HIS A 1 191 ? 4.597 0.457 2.335 1.00 90.00 191 HIS A O 1
ATOM 1641 N N . LYS A 1 192 ? 3.210 1.216 3.939 1.00 87.81 192 LYS A N 1
ATOM 1642 C CA . LYS A 1 192 ? 2.485 2.161 3.070 1.00 87.81 192 LYS A CA 1
ATOM 1643 C C . LYS A 1 192 ? 3.417 3.230 2.490 1.00 87.81 192 LYS A C 1
ATOM 1645 O O . LYS A 1 192 ? 3.493 3.380 1.277 1.00 87.81 192 LYS A O 1
ATOM 1650 N N . ASN A 1 193 ? 4.238 3.860 3.329 1.00 85.81 193 ASN A N 1
ATOM 1651 C CA . ASN A 1 193 ? 5.241 4.833 2.880 1.00 85.81 193 ASN A CA 1
ATOM 1652 C C . ASN A 1 193 ? 6.263 4.206 1.920 1.00 85.81 193 ASN A C 1
ATOM 1654 O O . ASN A 1 193 ? 6.707 4.827 0.953 1.00 85.81 193 ASN A O 1
ATOM 1658 N N . ARG A 1 194 ? 6.650 2.949 2.171 1.00 88.31 194 ARG A N 1
ATOM 1659 C CA . ARG A 1 194 ? 7.567 2.230 1.286 1.00 88.31 194 ARG A CA 1
ATOM 1660 C C . ARG A 1 194 ? 6.938 1.949 -0.080 1.00 88.31 194 ARG A C 1
ATOM 1662 O O . ARG A 1 194 ? 7.652 2.037 -1.074 1.00 88.31 194 ARG A O 1
ATOM 1669 N N . ILE A 1 195 ? 5.642 1.645 -0.141 1.00 90.69 195 ILE A N 1
ATOM 1670 C CA . ILE A 1 195 ? 4.897 1.465 -1.396 1.00 90.69 195 ILE A CA 1
ATOM 1671 C C . ILE A 1 195 ? 4.927 2.752 -2.228 1.00 90.69 195 ILE A C 1
ATOM 1673 O O . ILE A 1 195 ? 5.311 2.683 -3.395 1.00 90.69 195 ILE A O 1
ATOM 1677 N N . ASP A 1 196 ? 4.634 3.910 -1.629 1.00 84.38 196 ASP A N 1
ATOM 1678 C CA . ASP A 1 196 ? 4.670 5.215 -2.315 1.00 84.38 196 ASP A CA 1
ATOM 1679 C C . ASP A 1 196 ? 6.054 5.499 -2.931 1.00 84.38 196 ASP A C 1
ATOM 1681 O O . ASP A 1 196 ? 6.185 5.906 -4.093 1.00 84.38 196 ASP A O 1
ATOM 1685 N N . CYS A 1 197 ? 7.115 5.207 -2.172 1.00 85.62 197 CYS A N 1
ATOM 1686 C CA . CYS A 1 197 ? 8.497 5.341 -2.630 1.00 85.62 197 CYS A CA 1
ATOM 1687 C C . CYS A 1 197 ? 8.812 4.391 -3.800 1.00 85.62 197 CYS A C 1
ATOM 1689 O O . CYS A 1 197 ? 9.398 4.805 -4.801 1.00 85.62 197 CYS A O 1
ATOM 1691 N N . LEU A 1 198 ? 8.401 3.122 -3.710 1.00 90.69 198 LEU A N 1
ATOM 1692 C CA . LEU A 1 198 ? 8.633 2.129 -4.763 1.00 90.69 198 LEU A CA 1
ATOM 1693 C C . LEU A 1 198 ? 7.882 2.481 -6.050 1.00 90.69 198 LEU A C 1
ATOM 1695 O O . LEU A 1 198 ? 8.469 2.407 -7.129 1.00 90.69 198 LEU A O 1
ATOM 1699 N N . LEU A 1 199 ? 6.627 2.924 -5.948 1.00 90.25 199 LEU A N 1
ATOM 1700 C CA . LEU A 1 199 ? 5.842 3.402 -7.089 1.00 90.25 199 LEU A CA 1
ATOM 1701 C C . LEU A 1 199 ? 6.531 4.580 -7.786 1.00 90.25 199 LEU A C 1
ATOM 1703 O O . LEU A 1 199 ? 6.733 4.539 -9.001 1.00 90.25 199 LEU A O 1
ATOM 1707 N N . SER A 1 200 ? 6.974 5.575 -7.013 1.00 87.31 200 SER A N 1
ATOM 1708 C CA . SER A 1 200 ? 7.726 6.729 -7.525 1.00 87.31 200 SER A CA 1
ATOM 1709 C C . SER A 1 200 ? 9.007 6.297 -8.244 1.00 87.31 200 SER A C 1
ATOM 1711 O O . SER A 1 200 ? 9.299 6.758 -9.350 1.00 87.31 200 SER A O 1
ATOM 1713 N N . LYS A 1 201 ? 9.750 5.355 -7.649 1.00 88.81 201 LYS A N 1
ATOM 1714 C CA . LYS A 1 201 ? 11.012 4.845 -8.194 1.00 88.81 201 LYS A CA 1
ATOM 1715 C C . LYS A 1 201 ? 10.792 4.104 -9.506 1.00 88.81 201 LYS A C 1
ATOM 1717 O O . LYS A 1 201 ? 11.481 4.370 -10.485 1.00 88.81 201 LYS A O 1
ATOM 1722 N N . ILE A 1 202 ? 9.816 3.196 -9.544 1.00 91.69 202 ILE A N 1
ATOM 1723 C CA . ILE A 1 202 ? 9.458 2.432 -10.745 1.00 91.69 202 ILE A CA 1
ATOM 1724 C C . ILE A 1 202 ? 9.026 3.382 -11.862 1.00 91.69 202 ILE A C 1
ATOM 1726 O O . ILE A 1 202 ? 9.475 3.227 -12.997 1.00 91.69 202 ILE A O 1
ATOM 1730 N N . MET A 1 203 ? 8.227 4.403 -11.543 1.00 90.06 203 MET A N 1
ATOM 1731 C CA . MET A 1 203 ? 7.782 5.385 -12.527 1.00 90.06 203 MET A CA 1
ATOM 1732 C C . MET A 1 203 ? 8.954 6.178 -13.123 1.00 90.06 203 MET A C 1
ATOM 1734 O O . MET A 1 203 ? 9.021 6.350 -14.342 1.00 90.06 203 MET A O 1
ATOM 1738 N N . GLN A 1 204 ? 9.914 6.604 -12.297 1.00 88.88 204 GLN A N 1
ATOM 1739 C CA . GLN A 1 204 ? 11.108 7.323 -12.756 1.00 88.88 204 GLN A CA 1
ATOM 1740 C C . GLN A 1 204 ? 12.048 6.428 -13.572 1.00 88.88 204 GLN A C 1
ATOM 1742 O O . GLN A 1 204 ? 12.518 6.845 -14.629 1.00 88.88 204 GLN A O 1
ATOM 1747 N N . MET A 1 205 ? 12.266 5.179 -13.150 1.00 91.06 205 MET A N 1
ATOM 1748 C CA . MET A 1 205 ? 13.084 4.220 -13.901 1.00 91.06 205 MET A CA 1
ATOM 1749 C C . MET A 1 205 ? 12.477 3.883 -15.264 1.00 91.06 205 MET A C 1
ATOM 1751 O O . MET A 1 205 ? 13.197 3.847 -16.260 1.00 91.06 205 MET A O 1
ATOM 1755 N N . LEU A 1 206 ? 11.159 3.670 -15.335 1.00 90.56 206 LEU A N 1
ATOM 1756 C CA . LEU A 1 206 ? 10.467 3.440 -16.605 1.00 90.56 206 LEU A CA 1
ATOM 1757 C C . LEU A 1 206 ? 10.519 4.678 -17.502 1.00 90.56 206 LEU A C 1
ATOM 1759 O O . LEU A 1 206 ? 10.772 4.548 -18.698 1.00 90.56 206 LEU A O 1
ATOM 1763 N N . SER A 1 207 ? 10.330 5.872 -16.935 1.00 88.69 207 SER A N 1
ATOM 1764 C CA . SER A 1 207 ? 10.453 7.135 -17.675 1.00 88.69 207 SER A CA 1
ATOM 1765 C C . SER A 1 207 ? 11.847 7.299 -18.273 1.00 88.69 207 SER A C 1
ATOM 1767 O O . SER A 1 207 ? 11.979 7.615 -19.454 1.00 88.69 207 SER A O 1
ATOM 1769 N N . TYR A 1 208 ? 12.887 7.009 -17.487 1.00 88.06 208 TYR A N 1
ATOM 1770 C CA . TYR A 1 208 ? 14.270 7.047 -17.946 1.00 88.06 208 TYR A CA 1
ATOM 1771 C C . TYR A 1 208 ? 14.533 6.011 -19.043 1.00 88.06 208 TYR A C 1
ATOM 1773 O O . TYR A 1 208 ? 15.059 6.361 -20.095 1.00 88.06 208 TYR A O 1
ATOM 1781 N N . LEU A 1 209 ? 14.103 4.759 -18.851 1.00 87.31 209 LEU A N 1
ATOM 1782 C CA . LEU A 1 209 ? 14.258 3.694 -19.844 1.00 87.31 209 LEU A CA 1
ATOM 1783 C C . LEU A 1 209 ? 13.606 4.069 -21.188 1.00 87.31 209 LEU A C 1
ATOM 1785 O O . LEU A 1 209 ? 14.201 3.872 -22.246 1.00 87.31 209 LEU A O 1
ATOM 1789 N N . VAL A 1 210 ? 12.402 4.645 -21.149 1.00 86.62 210 VAL A N 1
ATOM 1790 C CA . VAL A 1 210 ? 11.698 5.135 -22.343 1.00 86.62 210 VAL A CA 1
ATOM 1791 C C . VAL A 1 210 ? 12.437 6.312 -22.984 1.00 86.62 210 VAL A C 1
ATOM 1793 O O . VAL A 1 210 ? 12.573 6.341 -24.207 1.00 86.62 210 VAL A O 1
ATOM 1796 N N . GLY A 1 211 ? 12.927 7.263 -22.185 1.00 80.25 211 GLY A N 1
ATOM 1797 C CA . GLY A 1 211 ? 13.669 8.430 -22.666 1.00 80.25 211 GLY A CA 1
ATOM 1798 C C . GLY A 1 211 ? 14.980 8.055 -23.357 1.00 80.25 211 GLY A C 1
ATOM 1799 O O . GLY A 1 211 ? 15.223 8.488 -24.479 1.00 80.25 211 GLY A O 1
ATOM 1800 N N . VAL A 1 212 ? 15.778 7.179 -22.740 1.00 76.50 212 VAL A N 1
ATOM 1801 C CA . VAL A 1 212 ? 17.056 6.700 -23.295 1.00 76.50 212 VAL A CA 1
ATOM 1802 C C . VAL A 1 212 ? 16.848 5.990 -24.631 1.00 76.50 212 VAL A C 1
ATOM 1804 O O . VAL A 1 212 ? 17.558 6.260 -25.594 1.00 76.50 212 VAL A O 1
ATOM 1807 N N . ILE A 1 213 ? 15.845 5.117 -24.728 1.00 63.62 213 ILE A N 1
ATOM 1808 C CA . ILE A 1 213 ? 15.592 4.352 -25.957 1.00 63.62 213 ILE A CA 1
ATOM 1809 C C . ILE A 1 213 ? 15.003 5.229 -27.068 1.00 63.62 213 ILE A C 1
ATOM 1811 O O . ILE A 1 213 ? 15.248 4.970 -28.243 1.00 63.62 213 ILE A O 1
ATOM 1815 N N . SER A 1 214 ? 14.269 6.287 -26.714 1.00 61.62 214 SER A N 1
ATOM 1816 C CA . SER A 1 214 ? 13.791 7.275 -27.690 1.00 61.62 214 SER A CA 1
ATOM 1817 C C . SER A 1 214 ? 14.945 8.096 -28.279 1.00 61.62 214 SER A C 1
ATOM 1819 O O . SER A 1 214 ? 14.879 8.471 -29.442 1.00 61.62 214 SER A O 1
ATOM 1821 N N . PHE A 1 215 ? 16.013 8.320 -27.506 1.00 55.88 215 PHE A N 1
ATOM 1822 C CA . PHE A 1 215 ? 17.205 9.057 -27.937 1.00 55.88 215 PHE A CA 1
ATOM 1823 C C . PHE A 1 215 ? 18.136 8.239 -28.848 1.00 55.88 215 PHE A C 1
ATOM 1825 O O . PHE A 1 215 ? 18.810 8.807 -29.692 1.00 55.88 215 PHE A O 1
ATOM 1832 N N . ILE A 1 216 ? 18.160 6.910 -28.697 1.00 56.19 216 ILE A N 1
ATOM 1833 C CA . ILE A 1 216 ? 18.988 5.995 -29.513 1.00 56.19 216 ILE A CA 1
ATOM 1834 C C . ILE A 1 216 ? 18.374 5.743 -30.910 1.00 56.19 216 ILE A C 1
ATOM 1836 O O . ILE A 1 216 ? 19.038 5.211 -31.792 1.00 56.19 216 ILE A O 1
ATOM 1840 N N . LYS A 1 217 ? 17.099 6.098 -31.123 1.00 42.16 217 LYS A N 1
ATOM 1841 C CA . LYS A 1 217 ? 16.384 5.921 -32.402 1.00 42.16 217 LYS A CA 1
ATOM 1842 C C . LYS A 1 217 ? 16.493 7.118 -33.369 1.00 42.16 217 LYS A C 1
ATOM 1844 O O . LYS A 1 217 ? 15.784 7.115 -34.374 1.00 42.16 217 LYS A O 1
ATOM 1849 N N . ILE A 1 218 ? 17.331 8.111 -33.062 1.00 40.81 218 ILE A N 1
ATOM 1850 C CA . ILE A 1 218 ? 17.717 9.226 -33.949 1.00 40.81 218 ILE A CA 1
ATOM 1851 C C . ILE A 1 218 ? 19.128 8.939 -34.455 1.00 40.81 218 ILE A C 1
ATOM 1853 O O . ILE A 1 218 ? 19.350 9.114 -35.671 1.00 40.81 218 ILE A O 1
#

Organism: Strongyloides ratti (NCBI:txid34506)

Secondary structure (DSSP, 8-state):
--HHHHHHHHHHHHHHTT--HHHHHHHHHHHHHHHHHHHHHHHHHHHHHHHHH-TTHHHH-TT---GGGTS-S-S-TT-------S-SSHHHHHHHHHHHHHHHHHHHHHHHHHHHHHHHHHHHHHHHHHHHHHHHHHHHHTTSS-----------HHHHHHHHHHHHHHHHHHHHHHHHHHHHHHHHHHHHHHHHHHHHHHHHHHHHHHHHHHHHT-

Foldseek 3Di:
DDPVVLLVVLLVVLVVLPQDPVLSVLLVVLFVVLLVVLVVVVVVVLVVCCVVCNPCCVPVCPPCPPPSPVQRRGSQSDQDDDDPPADPDLVRLSVVLSVLSVVLNVLSVLLVVLVVVLVVLVVVLVVLVVVVVVVVVVVVVVPPPDDDDDDDDDDPVVVVVVVVVVVVVSVVVSVVSVVVNVVSVVSSVVSSVVSSVSSSNSSVSSVSSVVVVVVVVD